Protein AF-D3IM84-F1 (afdb_monomer_lite)

Radius of gyration: 28.96 Å; chains: 1; bounding box: 65×78×82 Å

Structure (mmCIF, N/CA/C/O backbone):
data_AF-D3IM84-F1
#
_entry.id   AF-D3IM84-F1
#
loop_
_atom_site.group_PDB
_atom_site.id
_atom_site.type_symbol
_atom_site.label_atom_id
_atom_site.label_alt_id
_atom_site.label_comp_id
_atom_site.label_asym_id
_atom_site.label_entity_id
_atom_site.label_seq_id
_atom_site.pdbx_PDB_ins_code
_atom_site.Cartn_x
_atom_site.Cartn_y
_atom_site.Cartn_z
_atom_site.occupancy
_atom_site.B_iso_or_equiv
_atom_site.auth_seq_id
_atom_site.auth_comp_id
_atom_site.auth_asym_id
_atom_site.auth_atom_id
_atom_site.pdbx_PDB_model_num
ATOM 1 N N . MET A 1 1 ? -23.637 62.733 52.130 1.00 32.94 1 MET A N 1
ATOM 2 C CA . MET A 1 1 ? -24.473 63.427 51.126 1.00 32.94 1 MET A CA 1
ATOM 3 C C . MET A 1 1 ? -23.703 63.510 49.819 1.00 32.94 1 MET A C 1
ATOM 5 O O . MET A 1 1 ? -22.719 64.227 49.781 1.00 32.94 1 MET A O 1
ATOM 9 N N . ASN A 1 2 ? -24.077 62.733 48.803 1.00 28.48 2 ASN A N 1
ATOM 10 C CA . ASN A 1 2 ? -24.546 63.222 47.498 1.00 28.48 2 ASN A CA 1
ATOM 11 C C . ASN A 1 2 ? -24.765 62.024 46.568 1.00 28.48 2 ASN A C 1
ATOM 13 O O . ASN A 1 2 ? -23.880 61.197 46.378 1.00 28.48 2 ASN A O 1
ATOM 17 N N . LYS A 1 3 ? -25.994 61.926 46.057 1.00 31.03 3 LYS A N 1
ATOM 18 C CA . LYS A 1 3 ? -26.438 60.960 45.051 1.00 31.03 3 LYS A CA 1
ATOM 19 C C . LYS A 1 3 ? -25.969 61.422 43.675 1.00 31.03 3 LYS A C 1
ATOM 21 O O . LYS A 1 3 ? -26.080 62.612 43.400 1.00 31.03 3 LYS A O 1
ATOM 26 N N . THR A 1 4 ? -25.693 60.470 42.787 1.00 27.55 4 THR A N 1
ATOM 27 C CA . THR A 1 4 ? -25.980 60.652 41.360 1.00 27.55 4 THR A CA 1
ATOM 28 C C . THR A 1 4 ? -26.519 59.342 40.795 1.00 27.55 4 THR A C 1
ATOM 30 O O . THR A 1 4 ? -25.810 58.344 40.729 1.00 27.55 4 THR A O 1
ATOM 33 N N . TYR A 1 5 ? -27.804 59.354 40.442 1.00 28.94 5 TYR A N 1
ATOM 34 C CA . TYR A 1 5 ? -28.438 58.370 39.571 1.00 28.94 5 TYR A CA 1
ATOM 35 C C . TYR A 1 5 ? -28.240 58.839 38.128 1.00 28.94 5 TYR A C 1
ATOM 37 O O . TYR A 1 5 ? -28.442 60.022 37.852 1.00 28.94 5 TYR A O 1
ATOM 45 N N . ILE A 1 6 ? -27.912 57.925 37.216 1.00 31.50 6 ILE A N 1
ATOM 46 C CA . ILE A 1 6 ? -28.139 58.122 35.783 1.00 31.50 6 ILE A CA 1
ATOM 47 C C . ILE A 1 6 ? -29.000 56.955 35.304 1.00 31.50 6 ILE A C 1
ATOM 49 O O . ILE A 1 6 ? -28.589 55.798 35.324 1.00 31.50 6 ILE A O 1
ATOM 53 N N . THR A 1 7 ? -30.225 57.302 34.936 1.00 33.41 7 THR A N 1
ATOM 54 C CA . THR A 1 7 ? -31.216 56.477 34.243 1.00 33.41 7 THR A CA 1
ATOM 55 C C . THR A 1 7 ? -31.087 56.725 32.735 1.00 33.41 7 THR A C 1
ATOM 57 O O . THR A 1 7 ? -30.742 57.844 32.368 1.00 33.41 7 THR A O 1
ATOM 60 N N . LEU A 1 8 ? -31.439 55.723 31.913 1.00 27.61 8 LEU A N 1
ATOM 61 C CA . LEU A 1 8 ? -31.872 55.711 30.489 1.00 27.61 8 LEU A CA 1
ATOM 62 C C . LEU A 1 8 ? -31.114 54.609 29.722 1.00 27.61 8 LEU A C 1
ATOM 64 O O . LEU A 1 8 ? -29.922 54.444 29.919 1.00 27.61 8 LEU A O 1
ATOM 68 N N . ALA A 1 9 ? -31.681 53.852 28.786 1.00 26.22 9 ALA A N 1
ATOM 69 C CA . ALA A 1 9 ? -33.045 53.657 28.312 1.00 26.22 9 ALA A CA 1
ATOM 70 C C . ALA A 1 9 ? -33.032 52.355 27.490 1.00 26.22 9 ALA A C 1
ATOM 72 O O . ALA A 1 9 ? -32.051 52.053 26.810 1.00 26.22 9 ALA A O 1
ATOM 73 N N . ALA A 1 10 ? -34.125 51.598 27.534 1.00 40.25 10 ALA A N 1
ATOM 74 C CA . ALA A 1 10 ? -34.352 50.482 26.633 1.00 40.25 10 ALA A CA 1
ATOM 75 C C . ALA A 1 10 ? -34.669 51.002 25.226 1.00 40.25 10 ALA A C 1
ATOM 77 O O . ALA A 1 10 ? -35.636 51.738 25.070 1.00 40.25 10 ALA A O 1
ATOM 78 N N . THR A 1 11 ? -33.906 50.571 24.219 1.00 30.52 11 THR A N 1
ATOM 79 C CA . THR A 1 11 ? -34.374 50.430 22.828 1.00 30.52 11 THR A CA 1
ATOM 80 C C . THR A 1 11 ? -33.306 49.730 22.000 1.00 30.52 11 THR A C 1
ATOM 82 O O . THR A 1 11 ? -32.245 50.302 21.778 1.00 30.52 11 THR A O 1
ATOM 85 N N . THR A 1 12 ? -33.596 48.532 21.493 1.00 27.64 12 THR A N 1
ATOM 86 C CA . THR A 1 12 ? -33.581 48.250 20.044 1.00 27.64 12 THR A CA 1
ATOM 87 C C . THR A 1 12 ? -34.051 46.823 19.777 1.00 27.64 12 THR A C 1
ATOM 89 O O . THR A 1 12 ? -33.460 45.843 20.216 1.00 27.64 12 THR A O 1
ATOM 92 N N . ALA A 1 13 ? -35.148 46.730 19.030 1.00 35.19 13 ALA A N 1
ATOM 93 C CA . ALA A 1 13 ? -35.462 45.570 18.222 1.00 35.19 13 ALA A CA 1
ATOM 94 C C . ALA A 1 13 ? -34.431 45.457 17.091 1.00 35.19 13 ALA A C 1
ATOM 96 O O . ALA A 1 13 ? -34.076 46.482 16.512 1.00 35.19 13 ALA A O 1
ATOM 97 N N . LEU A 1 14 ? -34.040 44.239 16.716 1.00 26.17 14 LEU A N 1
ATOM 98 C CA . LEU A 1 14 ? -33.819 43.903 15.311 1.00 26.17 14 LEU A CA 1
ATOM 99 C C . LEU A 1 14 ? -33.837 42.395 15.086 1.00 26.17 14 LEU A C 1
ATOM 101 O O . LEU A 1 14 ? -33.375 41.591 15.890 1.00 26.17 14 LEU A O 1
ATOM 105 N N . ALA A 1 15 ? -34.486 42.070 13.980 1.00 28.86 15 ALA A N 1
ATOM 106 C CA . ALA A 1 15 ? -34.914 40.767 13.546 1.00 28.86 15 ALA A CA 1
ATOM 107 C C . ALA A 1 15 ? -33.780 39.949 12.913 1.00 28.86 15 ALA A C 1
ATOM 109 O O . ALA A 1 15 ? -32.868 40.492 12.300 1.00 28.86 15 ALA A O 1
ATOM 110 N N . LEU A 1 16 ? -33.940 38.629 13.034 1.00 32.66 16 LEU A N 1
ATOM 111 C CA . LEU A 1 16 ? -33.695 37.595 12.025 1.00 32.66 16 LEU A CA 1
ATOM 112 C C . LEU A 1 16 ? -32.747 37.949 10.867 1.00 32.66 16 LEU A C 1
ATOM 114 O O . LEU A 1 16 ? -33.154 38.566 9.885 1.00 32.66 16 LEU A O 1
ATOM 118 N N . THR A 1 17 ? -31.573 37.323 10.883 1.00 27.09 17 THR A N 1
ATOM 119 C CA . THR A 1 17 ? -30.966 36.762 9.672 1.00 27.09 17 THR A CA 1
ATOM 120 C C . THR A 1 17 ? -30.518 35.328 9.953 1.00 27.09 17 THR A C 1
ATOM 122 O O . THR A 1 17 ? -29.720 35.045 10.842 1.00 27.09 17 THR A O 1
ATOM 125 N N . LEU A 1 18 ? -31.114 34.395 9.211 1.00 35.66 18 LEU A N 1
ATOM 126 C CA . LEU A 1 18 ? -30.750 32.984 9.168 1.00 35.66 18 LEU A CA 1
ATOM 127 C C . LEU A 1 18 ? -29.456 32.832 8.360 1.00 35.66 18 LEU A C 1
ATOM 129 O O . LEU A 1 18 ? -29.464 33.049 7.151 1.00 35.66 18 LEU A O 1
ATOM 133 N N . ALA A 1 19 ? -28.375 32.411 9.011 1.00 28.92 19 ALA A N 1
ATOM 134 C CA . ALA A 1 19 ? -27.235 31.768 8.365 1.00 28.92 19 ALA A CA 1
ATOM 135 C C . ALA A 1 19 ? -26.587 30.793 9.361 1.00 28.92 19 ALA A C 1
ATOM 137 O O . ALA A 1 19 ? -25.978 31.202 10.343 1.00 28.92 19 ALA A O 1
ATOM 138 N N . SER A 1 20 ? -26.824 29.500 9.122 1.00 33.16 20 SER A N 1
ATOM 139 C CA . SER A 1 20 ? -26.045 28.335 9.571 1.00 33.16 20 SER A CA 1
ATOM 140 C C . SER A 1 20 ? -25.103 28.545 10.767 1.00 33.16 20 SER A C 1
ATOM 142 O O . SER A 1 20 ? -23.891 28.679 10.604 1.00 33.16 20 SER A O 1
ATOM 144 N N . CYS A 1 21 ? -25.648 28.488 11.981 1.00 32.12 21 CYS A N 1
ATOM 145 C CA . CYS A 1 21 ? -24.842 28.333 13.184 1.00 32.12 21 CYS A CA 1
ATOM 146 C C . CYS A 1 21 ? -24.473 26.847 13.312 1.00 32.12 21 CYS A C 1
ATOM 148 O O . CYS A 1 21 ? -25.283 26.018 13.735 1.00 32.12 21 CYS A O 1
ATOM 150 N N . GLN A 1 22 ? -23.259 26.493 12.883 1.00 31.39 22 GLN A N 1
ATOM 151 C CA . GLN A 1 22 ? -22.608 25.281 13.364 1.00 31.39 22 GLN A CA 1
ATOM 152 C C . GLN A 1 22 ? -22.578 25.354 14.893 1.00 31.39 22 GLN A C 1
ATOM 154 O O . GLN A 1 22 ? -22.267 26.393 15.472 1.00 31.39 22 GLN A O 1
ATOM 159 N N . LYS A 1 23 ? -22.923 24.243 15.542 1.00 36.50 23 LYS A N 1
ATOM 160 C CA . LYS A 1 23 ? -23.004 24.055 16.997 1.00 36.50 23 LYS A CA 1
ATOM 161 C C . LYS A 1 23 ? -21.605 24.050 17.654 1.00 36.50 23 LYS A C 1
ATOM 163 O O . LYS A 1 23 ? -21.278 23.136 18.402 1.00 36.50 23 LYS A O 1
ATOM 168 N N . GLY A 1 24 ? -20.778 25.031 17.301 1.00 33.91 24 GLY A N 1
ATOM 169 C CA . GLY A 1 24 ? -19.380 25.191 17.694 1.00 33.91 24 GLY A CA 1
ATOM 170 C C . GLY A 1 24 ? -18.997 26.614 18.113 1.00 33.91 24 GLY A C 1
ATOM 171 O O . GLY A 1 24 ? -18.027 26.742 18.842 1.00 33.91 24 GLY A O 1
ATOM 172 N N . ASP A 1 25 ? -19.777 27.649 17.774 1.00 31.66 25 ASP A N 1
ATOM 173 C CA . ASP A 1 25 ? -19.465 29.042 18.141 1.00 31.66 25 ASP A CA 1
ATOM 174 C C . ASP A 1 25 ? -20.633 29.724 18.865 1.00 31.66 25 ASP A C 1
ATOM 176 O O . ASP A 1 25 ? -21.301 30.601 18.331 1.00 31.66 25 ASP A O 1
ATOM 180 N N . LEU A 1 26 ? -20.879 29.325 20.113 1.00 32.62 26 LEU A N 1
ATOM 181 C CA . LEU A 1 26 ? -21.576 30.150 21.110 1.00 32.62 26 LEU A CA 1
ATOM 182 C C . LEU A 1 26 ? -20.973 29.873 22.493 1.00 32.62 26 LEU A C 1
ATOM 184 O O . LEU A 1 26 ? -21.613 29.340 23.392 1.00 32.62 26 LEU A O 1
ATOM 188 N N . LEU A 1 27 ? -19.705 30.242 22.647 1.00 32.25 27 LEU A N 1
ATOM 189 C CA . LEU A 1 27 ? -19.092 30.510 23.946 1.00 32.25 27 LEU A CA 1
ATOM 190 C C . LEU A 1 27 ? -18.367 31.856 23.870 1.00 32.25 27 LEU A C 1
ATOM 192 O O . LEU A 1 27 ? -17.155 31.936 24.020 1.00 32.25 27 LEU A O 1
ATOM 196 N N . ASN A 1 28 ? -19.129 32.927 23.642 1.00 30.78 28 ASN A N 1
ATOM 197 C CA . ASN A 1 28 ? -18.738 34.241 24.140 1.00 30.78 28 ASN A CA 1
ATOM 198 C C . ASN A 1 28 ? -19.605 34.559 25.355 1.00 30.78 28 ASN A C 1
ATOM 200 O O . ASN A 1 28 ? -20.726 35.049 25.262 1.00 30.78 28 ASN A O 1
ATOM 204 N N . VAL A 1 29 ? -19.027 34.151 26.480 1.00 38.53 29 VAL A N 1
ATOM 205 C CA . VAL A 1 29 ? -19.229 34.567 27.863 1.00 38.53 29 VAL A CA 1
ATOM 206 C C . VAL A 1 29 ? -19.960 35.911 27.989 1.00 38.53 29 VAL A C 1
ATOM 208 O O . VAL A 1 29 ? -19.374 36.977 27.817 1.00 38.53 29 VAL A O 1
ATOM 211 N N . VAL A 1 30 ? -21.232 35.846 28.379 1.00 33.75 30 VAL A N 1
ATOM 212 C CA . VAL A 1 30 ? -21.775 36.788 29.360 1.00 33.75 30 VAL A CA 1
ATOM 213 C C . VAL A 1 30 ? -21.646 36.065 30.696 1.00 33.75 30 VAL A C 1
ATOM 215 O O . VAL A 1 30 ? -22.168 34.963 30.847 1.00 33.75 30 VAL A O 1
ATOM 218 N N . GLN A 1 31 ? -20.859 36.642 31.604 1.00 37.78 31 GLN A N 1
ATOM 219 C CA . GLN A 1 31 ? -20.641 36.147 32.961 1.00 37.78 31 GLN A CA 1
ATOM 220 C C . GLN A 1 31 ? -21.959 36.168 33.745 1.00 37.78 31 GLN A C 1
ATOM 222 O O . GLN A 1 31 ? -22.278 37.156 34.394 1.00 37.78 31 GLN A O 1
ATOM 227 N N . ASP A 1 32 ? -22.697 35.068 33.686 1.00 36.16 32 ASP A N 1
ATOM 228 C CA . ASP A 1 32 ? -23.314 34.497 34.874 1.00 36.16 32 ASP A CA 1
ATOM 229 C C . ASP A 1 32 ? -22.580 33.174 35.099 1.00 36.16 32 ASP A C 1
ATOM 231 O O . ASP A 1 32 ? -22.794 32.199 34.375 1.00 36.16 32 ASP A O 1
ATOM 235 N N . ASP A 1 33 ? -21.631 33.179 36.037 1.00 40.78 33 ASP A N 1
ATOM 236 C CA . ASP A 1 33 ? -20.866 32.003 36.444 1.00 40.78 33 ASP A CA 1
ATOM 237 C C . ASP A 1 33 ? -21.823 30.953 37.028 1.00 40.78 33 ASP A C 1
ATOM 239 O O . ASP A 1 33 ? -22.043 30.865 38.237 1.00 40.78 33 ASP A O 1
ATOM 243 N N . VAL A 1 34 ? -22.410 30.121 36.166 1.00 41.69 34 VAL A N 1
ATOM 244 C CA . VAL A 1 34 ? -22.910 28.818 36.593 1.00 41.69 34 VAL A CA 1
ATOM 245 C C . VAL A 1 34 ? -21.671 27.973 36.840 1.00 41.69 34 VAL A C 1
ATOM 247 O O . VAL A 1 34 ? -21.156 27.315 35.935 1.00 41.69 34 VAL A O 1
ATOM 250 N N . GLU A 1 35 ? -21.166 28.008 38.071 1.00 47.28 35 GLU A N 1
ATOM 251 C CA . GLU A 1 35 ? -20.267 26.973 38.562 1.00 47.28 35 GLU A CA 1
ATOM 252 C C . GLU A 1 35 ? -20.973 25.627 38.354 1.00 47.28 35 GLU A C 1
ATOM 254 O O . GLU A 1 35 ? -21.878 25.246 39.102 1.00 47.28 35 GLU A O 1
ATOM 259 N N . LEU A 1 36 ? -20.588 24.899 37.303 1.00 53.31 36 LEU A N 1
ATOM 260 C CA . LEU A 1 36 ? -20.936 23.495 37.127 1.00 53.31 36 LEU A CA 1
ATOM 261 C C . LEU A 1 36 ? -20.226 22.711 38.235 1.00 53.31 36 LEU A C 1
ATOM 263 O O . LEU A 1 36 ? -19.165 22.125 38.042 1.00 53.31 36 LEU A O 1
ATOM 267 N N . ASN A 1 37 ? -20.803 22.752 39.432 1.00 67.75 37 ASN A N 1
ATOM 268 C CA . ASN A 1 37 ? -20.365 21.968 40.569 1.00 67.75 37 ASN A CA 1
ATOM 269 C C . ASN A 1 37 ? -20.591 20.494 40.238 1.00 67.75 37 ASN A C 1
ATOM 271 O O . ASN A 1 37 ? -21.675 20.102 39.787 1.00 67.75 37 ASN A O 1
ATOM 275 N N . GLU A 1 38 ? -19.569 19.678 40.492 1.00 69.31 38 GLU A N 1
ATOM 276 C CA . GLU A 1 38 ? -19.576 18.260 40.155 1.00 69.31 38 GLU A CA 1
ATOM 277 C C . GLU A 1 38 ? -20.723 17.487 40.818 1.00 69.31 38 GLU A C 1
ATOM 279 O O . GLU A 1 38 ? -21.150 16.449 40.325 1.00 69.31 38 GLU A O 1
ATOM 284 N N . ASN A 1 39 ? -21.289 18.021 41.898 1.00 73.00 39 ASN A N 1
ATOM 285 C CA . ASN A 1 39 ? -22.412 17.432 42.621 1.00 73.00 39 ASN A CA 1
ATOM 286 C C . ASN A 1 39 ? -23.793 17.846 42.080 1.00 73.00 39 ASN A C 1
ATOM 288 O O . ASN A 1 39 ? -24.812 17.390 42.597 1.00 73.00 39 ASN A O 1
ATOM 292 N N . THR A 1 40 ? -23.864 18.707 41.061 1.00 82.44 40 THR A N 1
ATOM 293 C CA . THR A 1 40 ? -25.143 19.121 40.463 1.00 82.44 40 THR A CA 1
ATOM 294 C C . THR A 1 40 ? -25.691 18.047 39.529 1.00 82.44 40 THR A C 1
ATOM 296 O O . THR A 1 40 ? -24.951 17.381 38.805 1.00 82.44 40 THR A O 1
ATOM 299 N N . ALA A 1 41 ? -27.019 17.905 39.491 1.00 85.81 41 ALA A N 1
ATOM 300 C CA . ALA A 1 41 ? -27.678 16.958 38.592 1.00 85.81 41 ALA A CA 1
ATOM 301 C C . ALA A 1 41 ? -27.361 17.238 37.110 1.00 85.81 41 ALA A C 1
ATOM 303 O O . ALA A 1 41 ? -27.177 16.304 36.336 1.00 85.81 41 ALA A O 1
ATOM 304 N N . GLN A 1 42 ? -27.245 18.517 36.734 1.00 87.31 42 GLN A N 1
ATOM 305 C CA . GLN A 1 42 ? -26.920 18.948 35.370 1.00 87.31 42 GLN A CA 1
ATOM 306 C C . GLN A 1 42 ? -25.506 18.522 34.959 1.00 87.31 42 GLN A C 1
ATOM 308 O O . GLN A 1 42 ? -25.333 17.958 33.881 1.00 87.31 42 GLN A O 1
ATOM 313 N N . TYR A 1 43 ? -24.507 18.724 35.828 1.00 87.56 43 TYR A N 1
ATOM 314 C CA . TYR A 1 43 ? -23.147 18.249 35.567 1.00 87.56 43 TYR A CA 1
ATOM 315 C C . TYR A 1 43 ? -23.088 16.723 35.495 1.00 87.56 43 TYR A C 1
ATOM 317 O O . TYR A 1 43 ? -22.477 16.171 34.584 1.00 87.56 43 TYR A O 1
ATOM 325 N N . GLN A 1 44 ? -23.757 16.026 36.419 1.00 91.25 44 GLN A N 1
ATOM 326 C CA . GLN A 1 44 ? -23.786 14.564 36.417 1.00 91.25 44 GLN A CA 1
ATOM 327 C C . GLN A 1 44 ? -24.399 14.004 35.126 1.00 91.25 44 GLN A C 1
ATOM 329 O O . GLN A 1 44 ? -23.867 13.041 34.579 1.00 91.25 44 GLN A O 1
ATOM 334 N N . GLU A 1 45 ? -25.468 14.611 34.603 1.00 91.25 45 GLU A N 1
ATOM 335 C CA . GLU A 1 45 ? -26.059 14.195 33.326 1.00 91.25 45 GLU A CA 1
ATOM 336 C C . GLU A 1 45 ? -25.133 14.490 32.140 1.00 91.25 45 GLU A C 1
ATOM 338 O O . GLU A 1 45 ? -24.884 13.609 31.320 1.00 91.25 45 GLU A O 1
ATOM 343 N N . PHE A 1 46 ? -24.516 15.674 32.114 1.00 91.06 46 PHE A N 1
ATOM 344 C CA . PHE A 1 46 ? -23.516 16.024 31.106 1.00 91.06 46 PHE A CA 1
ATOM 345 C C . PHE A 1 46 ? -22.349 15.022 31.061 1.00 91.06 46 PHE A C 1
ATOM 347 O O . PHE A 1 46 ? -21.932 14.596 29.983 1.00 91.06 46 PHE A O 1
ATOM 354 N N . ILE A 1 47 ? -21.823 14.603 32.219 1.00 93.56 47 ILE A N 1
ATOM 355 C CA . ILE A 1 47 ? -20.742 13.610 32.274 1.00 93.56 47 ILE A CA 1
ATOM 356 C C . ILE A 1 47 ? -21.212 12.242 31.760 1.00 93.56 47 ILE A C 1
ATOM 358 O O . ILE A 1 47 ? -20.457 11.595 31.031 1.00 93.56 47 ILE A O 1
ATOM 362 N N . LYS A 1 48 ? -22.442 11.802 32.067 1.00 94.50 48 LYS A N 1
ATOM 363 C CA . LYS A 1 48 ? -22.987 10.544 31.516 1.00 94.50 48 LYS A CA 1
ATOM 364 C C . LYS A 1 48 ? -23.073 10.580 29.996 1.00 94.50 48 LYS A C 1
ATOM 366 O O . LYS A 1 48 ? -22.606 9.645 29.342 1.00 94.50 48 LYS A O 1
ATOM 371 N N . GLU A 1 49 ? -23.651 11.646 29.441 1.00 94.19 49 GLU A N 1
ATOM 372 C CA . GLU A 1 49 ? -23.762 11.826 27.991 1.00 94.19 49 GLU A CA 1
ATOM 373 C C . GLU A 1 49 ? -22.376 11.796 27.349 1.00 94.19 49 GLU A C 1
ATOM 375 O O . GLU A 1 49 ? -22.143 11.055 26.395 1.00 94.19 49 GLU A O 1
ATOM 380 N N . ARG A 1 50 ? -21.412 12.494 27.954 1.00 93.44 50 ARG A N 1
ATOM 381 C CA . ARG A 1 50 ? -20.034 12.547 27.470 1.00 93.44 50 ARG A CA 1
ATOM 382 C C . ARG A 1 50 ? -19.317 11.194 27.516 1.00 93.44 50 ARG A C 1
ATOM 384 O O . ARG A 1 50 ? -18.592 10.871 26.577 1.00 93.44 50 ARG A O 1
ATOM 391 N N . VAL A 1 51 ? -19.527 10.377 28.556 1.00 95.19 51 VAL A N 1
ATOM 392 C CA . VAL A 1 51 ? -19.024 8.987 28.608 1.00 95.19 51 VAL A CA 1
ATOM 393 C C . VAL A 1 51 ? -19.605 8.166 27.454 1.00 95.19 51 VAL A C 1
ATOM 395 O O . VAL A 1 51 ? -18.858 7.476 26.754 1.00 95.19 51 VAL A O 1
ATOM 398 N N . ALA A 1 52 ? -20.917 8.261 27.219 1.00 95.62 52 ALA A N 1
ATOM 399 C CA . ALA A 1 52 ? -21.583 7.530 26.146 1.00 95.62 52 ALA A CA 1
ATOM 400 C C . ALA A 1 52 ? -21.126 7.989 24.751 1.00 95.62 52 ALA A C 1
ATOM 402 O O . ALA A 1 52 ? -20.893 7.153 23.876 1.00 95.62 52 ALA A O 1
ATOM 403 N N . ASP A 1 53 ? -20.949 9.292 24.546 1.00 93.19 53 ASP A N 1
ATOM 404 C CA . ASP A 1 53 ? -20.484 9.864 23.283 1.00 93.19 53 ASP A CA 1
ATOM 405 C C . ASP A 1 53 ? -19.043 9.469 22.972 1.00 93.19 53 ASP A C 1
ATOM 407 O O . ASP A 1 53 ? -18.751 9.028 21.856 1.00 93.19 53 ASP A O 1
ATOM 411 N N . TYR A 1 54 ? -18.151 9.522 23.964 1.00 91.81 54 TYR A N 1
ATOM 412 C CA . TYR A 1 54 ? -16.790 9.025 23.793 1.00 91.81 54 TYR A CA 1
ATOM 413 C C . TYR A 1 54 ? -16.762 7.524 23.494 1.00 91.81 54 TYR A C 1
ATOM 415 O O . TYR A 1 54 ? -16.059 7.106 22.573 1.00 91.81 54 TYR A O 1
ATOM 423 N N . ALA A 1 55 ? -17.566 6.712 24.186 1.00 93.06 55 ALA A N 1
ATOM 424 C CA . ALA A 1 55 ? -17.666 5.284 23.895 1.00 93.06 55 ALA A CA 1
ATOM 425 C C . ALA A 1 55 ? -18.147 5.023 22.452 1.00 93.06 55 ALA A C 1
ATOM 427 O O . ALA A 1 55 ? -17.525 4.241 21.734 1.00 93.06 55 ALA A O 1
ATOM 428 N N . ARG A 1 56 ? -19.182 5.734 21.977 1.00 90.94 56 ARG A N 1
ATOM 429 C CA . ARG A 1 56 ? -19.684 5.658 20.585 1.00 90.94 56 ARG A CA 1
ATOM 430 C C . ARG A 1 56 ? -18.653 6.086 19.540 1.00 90.94 56 ARG A C 1
ATOM 432 O O . ARG A 1 56 ? -18.673 5.582 18.417 1.00 90.94 56 ARG A O 1
ATOM 439 N N . ALA A 1 57 ? -17.778 7.024 19.894 1.00 86.81 57 ALA A N 1
ATOM 440 C CA . ALA A 1 57 ? -16.700 7.527 19.046 1.00 86.81 57 ALA A CA 1
ATOM 441 C C . ALA A 1 57 ? -15.405 6.689 19.130 1.00 86.81 57 ALA A C 1
ATOM 443 O O . ALA A 1 57 ? -14.380 7.085 18.567 1.00 86.81 57 ALA A O 1
ATOM 444 N N . TYR A 1 58 ? -15.432 5.555 19.841 1.00 90.31 58 TYR A N 1
ATOM 445 C CA . TYR A 1 58 ? -14.279 4.684 20.110 1.00 90.31 58 TYR A CA 1
ATOM 446 C C . TYR A 1 58 ? -13.120 5.409 20.820 1.00 90.31 58 TYR A C 1
ATOM 448 O O . TYR A 1 58 ? -11.944 5.141 20.582 1.00 90.31 58 TYR A O 1
ATOM 456 N N . ARG A 1 59 ? -13.466 6.344 21.714 1.00 87.56 59 ARG A N 1
ATOM 457 C CA . ARG A 1 59 ? -12.568 7.113 22.594 1.00 87.56 59 ARG A CA 1
ATOM 458 C C . ARG A 1 59 ? -12.597 6.517 24.004 1.00 87.56 59 ARG A C 1
ATOM 460 O O . ARG A 1 59 ? -13.064 7.145 24.953 1.00 87.56 59 ARG A O 1
ATOM 467 N N . PHE A 1 60 ? -12.192 5.253 24.129 1.00 89.56 60 PHE A N 1
ATOM 468 C CA . PHE A 1 60 ? -12.391 4.489 25.367 1.00 89.56 60 PHE A CA 1
ATOM 469 C C . PHE A 1 60 ? -11.594 5.039 26.551 1.00 89.56 60 PHE A C 1
ATOM 471 O O . PHE A 1 60 ? -12.139 5.097 27.649 1.00 89.56 60 PHE A O 1
ATOM 478 N N . GLU A 1 61 ? -10.371 5.522 26.329 1.00 87.50 61 GLU A N 1
ATOM 479 C CA . GLU A 1 61 ? -9.568 6.160 27.380 1.00 87.50 61 GLU A CA 1
ATOM 480 C C . GLU A 1 61 ? -10.235 7.438 27.904 1.00 87.50 61 GLU A C 1
ATOM 482 O O . GLU A 1 61 ? -10.398 7.610 29.111 1.00 87.50 61 GLU A O 1
ATOM 487 N N . GLN A 1 62 ? -10.738 8.300 27.014 1.00 88.31 62 GLN A N 1
ATOM 488 C CA . GLN A 1 62 ? -11.488 9.497 27.402 1.00 88.31 62 GLN A CA 1
ATOM 489 C C . GLN A 1 62 ? -12.791 9.138 28.126 1.00 88.31 62 GLN A C 1
ATOM 491 O O . GLN A 1 62 ? -13.156 9.797 29.101 1.00 88.31 62 GLN A O 1
ATOM 496 N N . ALA A 1 63 ? -13.497 8.097 27.680 1.00 91.94 63 ALA A N 1
ATOM 497 C CA . ALA A 1 63 ? -14.704 7.629 28.350 1.00 91.94 63 ALA A CA 1
ATOM 498 C C . ALA A 1 63 ? -14.387 7.141 29.776 1.00 91.94 63 ALA A C 1
ATOM 500 O O . ALA A 1 63 ? -15.026 7.583 30.731 1.00 91.94 63 ALA A O 1
ATOM 501 N N . ARG A 1 64 ? -13.347 6.309 29.941 1.00 93.75 64 ARG A N 1
ATOM 502 C CA . ARG A 1 64 ? -12.900 5.794 31.246 1.00 93.75 64 ARG A CA 1
ATOM 503 C C . ARG A 1 64 ? -12.417 6.908 32.173 1.00 93.75 64 ARG A C 1
ATOM 505 O O . ARG A 1 64 ? -12.791 6.913 33.340 1.00 93.75 64 ARG A O 1
ATOM 512 N N . ALA A 1 65 ? -11.691 7.899 31.656 1.00 92.44 65 ALA A N 1
ATOM 513 C CA . ALA A 1 65 ? -11.227 9.053 32.430 1.00 92.44 65 ALA A CA 1
ATOM 514 C C . ALA A 1 65 ? -12.368 9.926 32.995 1.00 92.44 65 ALA A C 1
ATOM 516 O O . ALA A 1 65 ? -12.153 10.692 33.934 1.00 92.44 65 ALA A O 1
ATOM 517 N N . ASN A 1 66 ? -13.587 9.828 32.446 1.00 92.12 66 ASN A N 1
ATOM 518 C CA . ASN A 1 66 ? -14.759 10.536 32.966 1.00 92.12 66 ASN A CA 1
ATOM 519 C C . ASN A 1 66 ? -15.567 9.719 33.991 1.00 92.12 66 ASN A C 1
ATOM 521 O O . ASN A 1 66 ? -16.350 10.318 34.725 1.00 92.12 66 ASN A O 1
ATOM 525 N N . LEU A 1 67 ? -15.356 8.400 34.117 1.00 94.81 67 LEU A N 1
ATOM 526 C CA . LEU A 1 67 ? -16.075 7.571 35.099 1.00 94.81 67 LEU A CA 1
ATOM 527 C C . LEU A 1 67 ? -15.881 8.035 36.555 1.00 94.81 67 LEU A C 1
ATOM 529 O O . LEU A 1 67 ? -16.884 8.116 37.264 1.00 94.81 67 LEU A O 1
ATOM 533 N N . PRO A 1 68 ? -14.667 8.403 37.025 1.00 93.81 68 PRO A N 1
ATOM 534 C CA . PRO A 1 68 ? -14.481 8.853 38.408 1.00 93.81 68 PRO A CA 1
ATOM 535 C C . PRO A 1 68 ? -15.244 10.138 38.764 1.00 93.81 68 PRO A C 1
ATOM 537 O O . PRO A 1 68 ? -15.478 10.390 39.941 1.00 93.81 68 PRO A O 1
ATOM 540 N N . LYS A 1 69 ? -15.655 10.934 37.765 1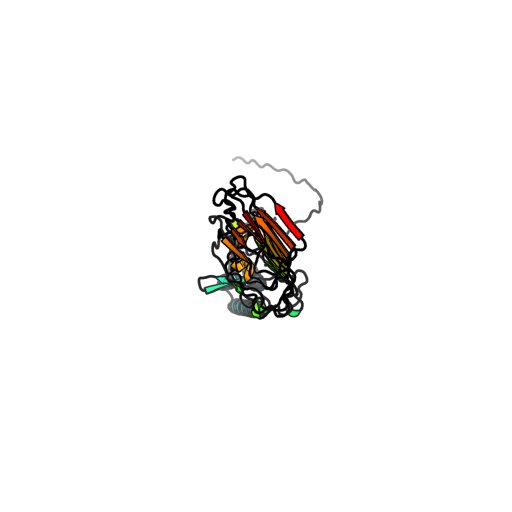.00 92.19 69 LYS A N 1
ATOM 541 C CA . LYS A 1 69 ? -16.417 12.184 37.952 1.00 92.19 69 LYS A CA 1
ATOM 542 C C . LYS A 1 69 ? -17.909 11.941 38.208 1.00 92.19 69 LYS A C 1
ATOM 544 O O . LYS A 1 69 ? -18.634 12.856 38.597 1.00 92.19 69 LYS A O 1
ATOM 549 N N . LEU A 1 70 ? -18.387 10.716 37.981 1.00 91.62 70 LEU A N 1
ATOM 550 C CA . LEU A 1 70 ? -19.745 10.312 38.326 1.00 91.62 70 LEU A CA 1
ATOM 551 C C . LEU A 1 70 ? -19.797 9.941 39.811 1.00 91.62 70 LEU A C 1
ATOM 553 O O . LEU A 1 70 ? -19.136 8.998 40.256 1.00 91.62 70 LEU A O 1
ATOM 557 N N . THR A 1 71 ? -20.596 10.672 40.584 1.00 89.88 71 THR A N 1
ATOM 558 C CA . THR A 1 71 ? -20.673 10.496 42.044 1.00 89.88 71 THR A CA 1
ATOM 559 C C . THR A 1 71 ? -21.541 9.302 42.443 1.00 89.88 71 THR A C 1
ATOM 561 O O . THR A 1 71 ? -21.274 8.651 43.452 1.00 89.88 71 THR A O 1
ATOM 564 N N . ASN A 1 72 ? -22.551 8.969 41.633 1.00 92.31 72 ASN A N 1
ATOM 565 C CA . ASN A 1 72 ? -23.445 7.833 41.855 1.00 92.31 72 ASN A CA 1
ATOM 566 C C . ASN A 1 72 ? -22.868 6.534 41.262 1.00 92.31 72 ASN A C 1
ATOM 568 O O . ASN A 1 72 ? -22.595 6.448 40.063 1.00 92.31 72 ASN A O 1
ATOM 572 N N . GLU A 1 73 ? -22.762 5.502 42.099 1.00 94.19 73 GLU A N 1
ATOM 573 C CA . GLU A 1 73 ? -22.222 4.189 41.735 1.00 94.19 73 GLU A CA 1
ATOM 574 C C . GLU A 1 73 ? -23.001 3.485 40.612 1.00 94.19 73 GLU A C 1
ATOM 576 O O . GLU A 1 73 ? -22.391 2.934 39.700 1.00 94.19 73 GLU A O 1
ATOM 581 N N . ALA A 1 74 ? -24.335 3.557 40.605 1.00 95.31 74 ALA A N 1
ATOM 582 C CA . ALA A 1 74 ? -25.141 2.961 39.538 1.00 95.31 74 ALA A CA 1
ATOM 583 C C . ALA A 1 74 ? -24.849 3.614 38.175 1.00 95.31 74 ALA A C 1
ATOM 585 O O . ALA A 1 74 ? -24.801 2.931 37.152 1.00 95.31 74 ALA A O 1
ATOM 586 N N . ASN A 1 75 ? -24.584 4.926 38.162 1.00 94.38 75 ASN A N 1
ATOM 587 C CA . ASN A 1 75 ? -24.208 5.642 36.942 1.00 94.38 75 ASN A CA 1
ATOM 588 C C . ASN A 1 75 ? -22.801 5.258 36.467 1.00 94.38 75 ASN A C 1
ATOM 590 O O . ASN A 1 75 ? -22.584 5.145 35.261 1.00 94.38 75 ASN A O 1
ATOM 594 N N . ARG A 1 76 ? -21.856 5.022 37.390 1.00 96.06 76 ARG A N 1
ATOM 595 C CA . ARG A 1 76 ? -20.523 4.496 37.046 1.00 96.06 76 ARG A CA 1
ATOM 596 C C . ARG A 1 76 ? -20.621 3.119 36.396 1.00 96.06 76 ARG A C 1
ATOM 598 O O . ARG A 1 76 ? -20.067 2.920 35.319 1.00 96.06 76 ARG A O 1
ATOM 605 N N . GLN A 1 77 ? -21.392 2.212 36.995 1.00 97.06 77 GLN A N 1
ATOM 606 C CA . GLN A 1 77 ? -21.607 0.861 36.469 1.00 97.06 77 GLN A CA 1
ATOM 607 C C . GLN A 1 77 ? -22.310 0.866 35.103 1.00 97.06 77 GLN A C 1
ATOM 609 O O . GLN A 1 77 ? -21.958 0.081 34.222 1.00 97.06 77 GLN A O 1
ATOM 614 N N . GLU A 1 78 ? -23.281 1.761 34.892 1.00 96.88 78 GLU A N 1
ATOM 615 C CA . GLU A 1 78 ? -23.892 1.982 33.574 1.00 96.88 78 GLU A CA 1
ATOM 616 C C . GLU A 1 78 ? -22.858 2.463 32.549 1.00 96.88 78 GLU A C 1
ATOM 618 O O . GLU A 1 78 ? -22.739 1.875 31.474 1.00 96.88 78 GLU A O 1
ATOM 623 N N . GLY A 1 79 ? -22.070 3.489 32.888 1.00 96.62 79 GLY A N 1
ATOM 624 C CA . GLY A 1 79 ? -21.024 4.018 32.014 1.00 96.62 79 GLY A CA 1
ATOM 625 C C . GLY A 1 79 ? -20.002 2.951 31.618 1.00 96.62 79 GLY A C 1
ATOM 626 O O . GLY A 1 79 ? -19.649 2.828 30.446 1.00 96.62 79 GLY A O 1
ATOM 627 N N . GLU A 1 80 ? -19.584 2.116 32.566 1.00 97.56 80 GLU A N 1
ATOM 628 C CA . GLU A 1 80 ? -18.650 1.019 32.318 1.00 97.56 80 GLU A CA 1
ATOM 629 C C . GLU A 1 80 ? -19.254 -0.069 31.417 1.00 97.56 80 GLU A C 1
ATOM 631 O O . GLU A 1 80 ? -18.589 -0.565 30.502 1.00 97.56 80 GLU A O 1
ATOM 636 N N . ARG A 1 81 ? -20.548 -0.377 31.584 1.00 97.94 81 ARG A N 1
ATOM 637 C CA . ARG A 1 81 ? -21.284 -1.271 30.678 1.00 97.94 81 ARG A CA 1
ATOM 638 C C . ARG A 1 81 ? -21.332 -0.718 29.253 1.00 97.94 81 ARG A C 1
ATOM 640 O O . ARG A 1 81 ? -21.091 -1.469 28.308 1.00 97.94 81 ARG A O 1
ATOM 647 N N . ILE A 1 82 ? -21.611 0.577 29.097 1.00 97.69 82 ILE A N 1
ATOM 648 C CA . ILE A 1 82 ? -21.644 1.261 27.796 1.00 97.69 82 ILE A CA 1
ATOM 649 C C . ILE A 1 82 ? -20.262 1.216 27.132 1.00 97.69 82 ILE A C 1
ATOM 651 O O . ILE A 1 82 ? -20.158 0.843 25.962 1.00 97.69 82 ILE A O 1
ATOM 655 N N . ILE A 1 83 ? -19.197 1.538 27.873 1.00 96.94 83 ILE A N 1
ATOM 656 C CA . ILE A 1 83 ? -17.814 1.475 27.376 1.00 96.94 83 ILE A CA 1
ATOM 657 C C . ILE A 1 83 ? -17.485 0.063 26.891 1.00 96.94 83 ILE A C 1
ATOM 659 O O . ILE A 1 83 ? -17.034 -0.106 25.759 1.00 96.94 83 ILE A O 1
ATOM 663 N N . ASN A 1 84 ? -17.753 -0.956 27.711 1.00 96.62 84 ASN A N 1
ATOM 664 C CA . ASN A 1 84 ? -17.448 -2.344 27.370 1.00 96.62 84 ASN A CA 1
ATOM 665 C C . ASN A 1 84 ? -18.257 -2.832 26.156 1.00 96.62 84 ASN A C 1
ATOM 667 O O . ASN A 1 84 ? -17.718 -3.543 25.307 1.00 96.62 84 ASN A O 1
ATOM 671 N N . PHE A 1 85 ? -19.520 -2.411 26.028 1.00 96.31 85 PHE A N 1
ATOM 672 C CA . PHE A 1 85 ? -20.350 -2.703 24.858 1.00 96.31 85 PHE A CA 1
ATOM 673 C C . PHE A 1 85 ? -19.741 -2.134 23.569 1.00 96.31 85 PHE A C 1
ATOM 675 O O . PHE A 1 85 ? -19.548 -2.872 22.600 1.00 96.31 85 PHE A O 1
ATOM 682 N N . TYR A 1 86 ? -19.396 -0.842 23.552 1.00 94.75 86 TYR A N 1
ATOM 683 C CA . TYR A 1 86 ? -18.816 -0.221 22.358 1.00 94.75 86 TYR A CA 1
ATOM 684 C C . TYR A 1 86 ? -17.393 -0.705 22.073 1.00 94.75 86 TYR A C 1
ATOM 686 O O . TYR A 1 86 ? -17.028 -0.816 20.908 1.00 94.75 86 TYR A O 1
ATOM 694 N N . HIS A 1 87 ? -16.616 -1.067 23.093 1.00 94.25 87 HIS A N 1
ATOM 695 C CA . HIS A 1 87 ? -15.309 -1.695 22.905 1.00 94.25 87 HIS A CA 1
ATOM 696 C C . HIS A 1 87 ? -15.436 -3.057 22.211 1.00 94.25 87 HIS A C 1
ATOM 698 O O . HIS A 1 87 ? -14.770 -3.315 21.210 1.00 94.25 87 HIS A O 1
ATOM 704 N N . ALA A 1 88 ? -16.357 -3.911 22.670 1.00 94.00 88 ALA A N 1
ATOM 705 C CA . ALA A 1 88 ? -16.642 -5.188 22.016 1.00 94.00 88 ALA A CA 1
ATOM 706 C C . ALA A 1 88 ? -17.161 -5.016 20.577 1.00 94.00 88 ALA A C 1
ATOM 708 O O . ALA A 1 88 ? -16.906 -5.868 19.723 1.00 94.00 88 ALA A O 1
ATOM 709 N N . LYS A 1 89 ? -17.876 -3.919 20.306 1.00 92.31 89 LYS A N 1
ATOM 710 C CA . LYS A 1 89 ? -18.323 -3.545 18.962 1.00 92.31 89 LYS A CA 1
ATOM 711 C C . LYS A 1 89 ? -17.150 -3.116 18.073 1.00 92.31 89 LYS A C 1
ATOM 713 O O . LYS A 1 89 ? -16.987 -3.690 17.002 1.00 92.31 89 LYS A O 1
ATOM 718 N N . ALA A 1 90 ? -16.280 -2.226 18.555 1.00 91.31 90 ALA A N 1
ATOM 719 C CA . ALA A 1 90 ? -15.098 -1.750 17.832 1.00 91.31 90 ALA A CA 1
ATOM 720 C C . ALA A 1 90 ? -14.148 -2.881 17.415 1.00 91.31 90 ALA A C 1
ATOM 722 O O . ALA A 1 90 ? -13.535 -2.818 16.353 1.00 91.31 90 ALA A O 1
ATOM 723 N N . LEU A 1 91 ? -14.075 -3.952 18.209 1.00 92.06 91 LEU A N 1
ATOM 724 C CA . LEU A 1 91 ? -13.315 -5.153 17.860 1.00 92.06 91 LEU A CA 1
ATOM 725 C C . LEU A 1 91 ? -13.882 -5.933 16.656 1.00 92.06 91 LEU A C 1
ATOM 727 O O . LEU A 1 91 ? -13.195 -6.797 16.122 1.00 92.06 91 LEU A O 1
ATOM 731 N N . LYS A 1 92 ? -15.126 -5.673 16.242 1.00 90.69 92 LYS A N 1
ATOM 732 C CA . LYS A 1 92 ? -15.812 -6.385 15.150 1.00 90.69 92 LYS A CA 1
ATOM 733 C C . LYS A 1 92 ? -16.088 -5.523 13.926 1.00 90.69 92 LYS A C 1
ATOM 735 O O . LYS A 1 92 ? -16.314 -6.072 12.857 1.00 90.69 92 LYS A O 1
ATOM 740 N N . ASP A 1 93 ? -16.141 -4.205 14.085 1.00 88.69 93 ASP A N 1
ATOM 741 C CA . ASP A 1 93 ? -16.514 -3.271 13.015 1.00 88.69 93 ASP A CA 1
ATOM 742 C C . ASP A 1 93 ? -15.666 -1.989 12.986 1.00 88.69 93 ASP A C 1
ATOM 744 O O . ASP A 1 93 ? -16.013 -1.018 12.310 1.00 88.69 93 ASP A O 1
ATOM 748 N N . GLY A 1 94 ? -14.560 -1.971 13.728 1.00 89.88 94 GLY A N 1
ATOM 749 C CA . GLY A 1 94 ? -13.618 -0.863 13.783 1.00 89.88 94 GLY A CA 1
ATOM 750 C C . GLY A 1 94 ? -12.243 -1.224 13.236 1.00 89.88 94 GLY A C 1
ATOM 751 O O . GLY A 1 94 ? -11.963 -2.363 12.856 1.00 89.88 94 GLY A O 1
ATOM 752 N N . PHE A 1 95 ? -11.378 -0.217 13.245 1.00 92.00 95 PHE A N 1
ATOM 753 C CA . PHE A 1 95 ? -9.939 -0.359 13.061 1.00 92.00 95 PHE A CA 1
ATOM 754 C C . PHE A 1 95 ? -9.224 0.072 14.343 1.00 92.00 95 PHE A C 1
ATOM 756 O O . PHE A 1 95 ? -9.826 0.690 15.224 1.00 92.00 95 PHE A O 1
ATOM 763 N N . ALA A 1 96 ? -7.927 -0.198 14.439 1.00 91.88 96 ALA A N 1
ATOM 764 C CA . ALA A 1 96 ? -7.085 0.395 15.470 1.00 91.88 96 ALA A CA 1
ATOM 765 C C . ALA A 1 96 ? -5.680 0.682 14.942 1.00 91.88 96 ALA A C 1
ATOM 767 O O . ALA A 1 96 ? -5.136 -0.102 14.164 1.00 91.88 96 ALA A O 1
ATOM 768 N N . TYR A 1 97 ? -5.078 1.776 15.407 1.00 91.06 97 TYR A N 1
ATOM 769 C CA . TYR A 1 97 ? -3.628 1.926 15.373 1.00 91.06 97 TYR A CA 1
ATOM 770 C C . TYR A 1 97 ? -3.039 1.174 16.558 1.00 91.06 97 TYR A C 1
ATOM 772 O O . TYR A 1 97 ? -3.347 1.488 17.705 1.00 91.06 97 TYR A O 1
ATOM 780 N N . LEU A 1 98 ? -2.195 0.188 16.276 1.00 91.81 98 LEU A N 1
ATOM 781 C CA . LEU A 1 98 ? -1.356 -0.462 17.270 1.00 91.81 98 LEU A CA 1
ATOM 782 C C . LEU A 1 98 ? -0.040 0.309 17.347 1.00 91.81 98 LEU A C 1
ATOM 784 O O . LEU A 1 98 ? 0.679 0.432 16.346 1.00 91.81 98 LEU A O 1
ATOM 788 N N . LEU A 1 99 ? 0.234 0.855 18.525 1.00 89.06 99 LEU A N 1
ATOM 789 C CA . LEU A 1 99 ? 1.426 1.637 18.806 1.00 89.06 99 LEU A CA 1
ATOM 790 C C . LEU A 1 99 ? 2.605 0.715 19.175 1.00 89.06 99 LEU A C 1
ATOM 792 O O . LEU A 1 99 ? 2.396 -0.377 19.712 1.00 89.06 99 LEU A O 1
ATOM 796 N N . PRO A 1 100 ? 3.860 1.143 18.947 1.00 86.00 100 PRO A N 1
ATOM 797 C CA . PRO A 1 100 ? 5.052 0.370 19.314 1.00 86.00 100 PRO A CA 1
ATOM 798 C C . PRO A 1 100 ? 5.151 0.005 20.802 1.00 86.00 100 PRO A C 1
ATOM 800 O O . PRO A 1 100 ? 5.785 -0.988 21.147 1.00 86.00 100 PRO A O 1
ATOM 803 N N . ASN A 1 101 ? 4.533 0.795 21.684 1.00 84.62 101 ASN A N 1
ATOM 804 C CA . ASN A 1 101 ? 4.500 0.544 23.127 1.00 84.62 101 ASN A CA 1
ATOM 805 C C . ASN A 1 101 ? 3.483 -0.543 23.542 1.00 84.62 101 ASN A C 1
ATOM 807 O O . ASN A 1 101 ? 3.421 -0.883 24.720 1.00 84.62 101 ASN A O 1
ATOM 811 N N . GLY A 1 102 ? 2.715 -1.093 22.595 1.00 82.31 102 GLY A N 1
ATOM 812 C CA . GLY A 1 102 ? 1.684 -2.103 22.837 1.00 82.31 102 GLY A CA 1
ATOM 813 C C . GLY A 1 102 ? 0.273 -1.540 23.026 1.00 82.31 102 GLY A C 1
ATOM 814 O O . GLY A 1 102 ? -0.676 -2.323 23.066 1.00 82.31 102 GLY A O 1
ATOM 815 N N . ASP A 1 103 ? 0.113 -0.216 23.090 1.00 84.38 103 ASP A N 1
ATOM 816 C CA . ASP A 1 103 ? -1.199 0.417 23.207 1.00 84.38 103 ASP A CA 1
ATOM 817 C C . ASP A 1 103 ? -1.971 0.361 21.884 1.00 84.38 103 ASP A C 1
ATOM 819 O O . ASP A 1 103 ? -1.406 0.238 20.791 1.00 84.38 103 ASP A O 1
ATOM 823 N N . SER A 1 104 ? -3.294 0.498 21.981 1.00 86.69 104 SER A N 1
ATOM 824 C CA . SER A 1 104 ? -4.178 0.547 20.819 1.00 86.69 104 SER A CA 1
ATOM 825 C C . SER A 1 104 ? -5.053 1.793 20.836 1.00 86.69 104 SER A C 1
ATOM 827 O O . SER A 1 104 ? -5.640 2.160 21.853 1.00 86.69 104 SER A O 1
ATOM 829 N N . LEU A 1 105 ? -5.157 2.440 19.679 1.00 87.62 105 LEU A N 1
ATOM 830 C CA . LEU A 1 105 ? -6.009 3.599 19.462 1.00 87.62 105 LEU A CA 1
ATOM 831 C C . LEU A 1 105 ? -7.079 3.239 18.443 1.00 87.62 105 LEU A C 1
ATOM 833 O O . LEU A 1 105 ? -6.800 3.121 17.250 1.00 87.62 105 LEU A O 1
ATOM 837 N N . PHE A 1 106 ? -8.312 3.064 18.911 1.00 89.50 106 PHE A N 1
ATOM 838 C CA . PHE A 1 106 ? -9.411 2.681 18.037 1.00 89.50 106 PHE A CA 1
ATOM 839 C C . PHE A 1 106 ? -9.838 3.814 17.102 1.00 89.50 106 PHE A C 1
ATOM 841 O O . PHE A 1 106 ? -9.936 5.001 17.454 1.00 89.50 106 PHE A O 1
ATOM 848 N N . LEU A 1 107 ? -10.141 3.388 15.884 1.00 87.12 107 LEU A N 1
ATOM 849 C CA . LEU A 1 107 ? -10.521 4.202 14.752 1.00 87.12 107 LEU A CA 1
ATOM 850 C C . LEU A 1 107 ? -11.888 3.754 14.275 1.00 87.12 107 LEU A C 1
ATOM 852 O O . LEU A 1 107 ? -12.192 2.563 14.169 1.00 87.12 107 LEU A O 1
ATOM 856 N N . LYS A 1 108 ? -12.695 4.742 13.917 1.00 83.44 108 LYS A N 1
ATOM 857 C CA . LYS A 1 108 ? -13.929 4.506 13.190 1.00 83.44 108 LYS A CA 1
ATOM 858 C C . LYS A 1 108 ? -13.656 4.814 11.727 1.00 83.44 108 LYS A C 1
ATOM 860 O O . LYS A 1 108 ? -13.176 5.906 11.414 1.00 83.44 108 LYS A O 1
ATOM 865 N N . MET A 1 109 ? -13.943 3.858 10.852 1.00 83.62 109 MET A N 1
ATOM 866 C CA . MET A 1 109 ? -13.932 4.105 9.415 1.00 83.62 109 MET A CA 1
ATOM 867 C C . MET A 1 109 ? -14.970 5.178 9.084 1.00 83.62 109 MET A C 1
ATOM 869 O O . MET A 1 109 ? -16.061 5.183 9.668 1.00 83.62 109 MET A O 1
ATOM 873 N N . LYS A 1 110 ? -14.658 6.080 8.152 1.00 82.25 110 LYS A N 1
ATOM 874 C CA . LYS A 1 110 ? -15.683 6.969 7.605 1.00 82.25 110 LYS A CA 1
ATOM 875 C C . LYS A 1 110 ? -16.683 6.132 6.814 1.00 82.25 110 LYS A C 1
ATOM 877 O O . LYS A 1 110 ? -16.317 5.440 5.873 1.00 82.25 110 LYS A O 1
ATOM 882 N N . ASN A 1 111 ? -17.935 6.166 7.249 1.00 79.81 111 ASN A N 1
ATOM 883 C CA . ASN A 1 111 ? -19.032 5.389 6.688 1.00 79.81 111 ASN A CA 1
ATOM 884 C C . ASN A 1 111 ? -20.303 6.237 6.768 1.00 79.81 111 ASN A C 1
ATOM 886 O O . ASN A 1 111 ? -21.065 6.140 7.730 1.00 79.81 111 ASN A O 1
ATOM 890 N N . GLU A 1 112 ? -20.473 7.136 5.800 1.00 75.56 112 GLU A N 1
ATOM 891 C CA . GLU A 1 112 ? -21.583 8.100 5.771 1.00 75.56 112 GLU A CA 1
ATOM 892 C C . GLU A 1 112 ? -22.943 7.403 5.638 1.00 75.56 112 GLU A C 1
ATOM 894 O O . GLU A 1 112 ? -23.931 7.826 6.235 1.00 75.56 112 GLU A O 1
ATOM 899 N N . GLU A 1 113 ? -22.970 6.274 4.932 1.00 78.50 113 GLU A N 1
ATOM 900 C CA . GLU A 1 113 ? -24.164 5.460 4.703 1.00 78.50 113 GLU A CA 1
ATOM 901 C C . GLU A 1 113 ? -24.529 4.557 5.897 1.00 78.50 113 GLU A C 1
ATOM 903 O O . GLU A 1 113 ? -25.562 3.889 5.877 1.00 78.50 113 GLU A O 1
ATOM 908 N N . ASN A 1 114 ? -23.703 4.530 6.954 1.00 82.38 114 ASN A N 1
ATOM 909 C CA . ASN A 1 114 ? -23.844 3.636 8.111 1.00 82.38 114 ASN A CA 1
ATOM 910 C C . ASN A 1 114 ? -24.030 2.157 7.721 1.00 82.38 114 ASN A C 1
ATOM 912 O O . ASN A 1 114 ? -24.737 1.402 8.395 1.00 82.38 114 ASN A O 1
ATOM 916 N N . LEU A 1 115 ? -23.387 1.732 6.631 1.00 86.31 115 LEU A N 1
ATOM 917 C CA . LEU A 1 115 ? -23.434 0.351 6.170 1.00 86.31 115 LEU A CA 1
ATOM 918 C C . LEU A 1 115 ? -22.819 -0.596 7.212 1.00 86.31 115 LEU A C 1
ATOM 920 O O . LEU A 1 115 ? -21.820 -0.253 7.848 1.00 86.31 115 LEU A O 1
ATOM 924 N N . PRO A 1 116 ? -23.366 -1.806 7.388 1.00 90.31 116 PRO A N 1
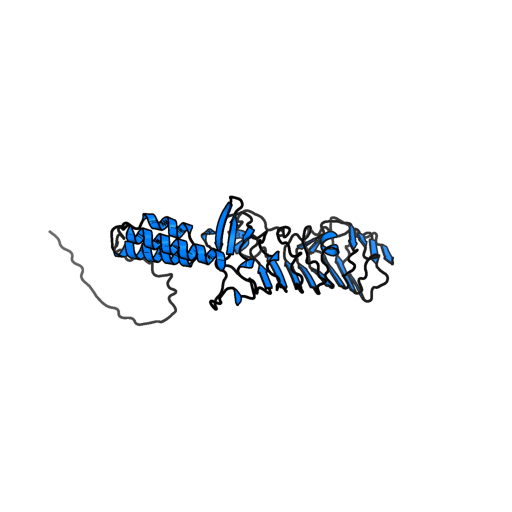ATOM 925 C CA . PRO A 1 116 ? -22.712 -2.811 8.208 1.00 90.31 116 PRO A CA 1
ATOM 926 C C . PRO A 1 116 ? -21.415 -3.305 7.524 1.00 90.31 116 PRO A C 1
ATOM 928 O O . PRO A 1 116 ? -21.296 -3.190 6.299 1.00 90.31 116 PRO A O 1
ATOM 931 N N . PRO A 1 117 ? -20.436 -3.851 8.273 1.00 90.50 117 PRO A N 1
ATOM 932 C CA . PRO A 1 117 ? -19.105 -4.183 7.747 1.00 90.50 117 PRO A CA 1
ATOM 933 C C . PRO A 1 117 ? -19.105 -5.105 6.525 1.00 90.50 117 PRO A C 1
ATOM 935 O O . PRO A 1 117 ? -18.299 -4.937 5.614 1.00 90.50 117 PRO A O 1
ATOM 938 N N . GLU A 1 118 ? -20.043 -6.047 6.452 1.00 92.56 118 GLU A N 1
ATOM 939 C CA . GLU A 1 118 ? -20.205 -6.956 5.319 1.00 92.56 118 GLU A CA 1
ATOM 940 C C . GLU A 1 118 ? -20.679 -6.267 4.033 1.00 92.56 118 GLU A C 1
ATOM 942 O O . GLU A 1 118 ? -20.614 -6.866 2.965 1.00 92.56 118 GLU A O 1
ATOM 947 N N . LYS A 1 119 ? -21.159 -5.025 4.094 1.00 93.44 119 LYS A N 1
ATOM 948 C CA . LYS A 1 119 ? -21.517 -4.236 2.905 1.00 93.44 119 LYS A CA 1
ATOM 949 C C . LYS A 1 119 ? -20.435 -3.236 2.505 1.00 93.44 119 LYS A C 1
ATOM 951 O O . LYS A 1 119 ? -20.592 -2.561 1.494 1.00 93.44 119 LYS A O 1
ATOM 956 N N . ILE A 1 120 ? -19.350 -3.139 3.271 1.00 93.00 120 ILE A N 1
ATOM 957 C CA . ILE A 1 120 ? -18.221 -2.276 2.938 1.00 93.00 120 ILE A CA 1
ATOM 958 C C . ILE A 1 120 ? -17.344 -2.972 1.903 1.00 93.00 120 ILE A C 1
ATOM 960 O O . ILE A 1 120 ? -16.779 -4.036 2.158 1.00 93.00 120 ILE A O 1
ATOM 964 N N . GLU A 1 121 ? -17.211 -2.336 0.742 1.00 95.25 121 GLU A N 1
ATOM 965 C CA . GLU A 1 121 ? -16.323 -2.789 -0.332 1.00 95.25 121 GLU A CA 1
ATOM 966 C C . GLU A 1 121 ? -15.037 -1.954 -0.429 1.00 95.25 121 GLU A C 1
ATOM 968 O O . GLU A 1 121 ? -14.113 -2.331 -1.148 1.00 95.25 121 GLU A O 1
ATOM 973 N N . HIS A 1 122 ? -14.938 -0.848 0.313 1.00 93.50 122 HIS A N 1
ATOM 974 C CA . HIS A 1 122 ? -13.836 0.102 0.187 1.00 93.50 122 HIS A CA 1
ATOM 975 C C . HIS A 1 122 ? -13.346 0.579 1.557 1.00 93.50 122 HIS A C 1
ATOM 977 O O . HIS A 1 122 ? -14.116 1.141 2.336 1.00 93.50 122 HIS A O 1
ATOM 983 N N . ILE A 1 123 ? -12.053 0.401 1.828 1.00 92.12 123 ILE A N 1
ATOM 984 C CA . ILE A 1 123 ? -11.364 0.998 2.979 1.00 92.12 123 ILE A CA 1
ATOM 985 C C . ILE A 1 123 ? -10.646 2.242 2.461 1.00 92.12 123 ILE A C 1
ATOM 987 O O . ILE A 1 123 ? -9.641 2.112 1.768 1.00 92.12 123 ILE A O 1
ATOM 991 N N . LEU A 1 124 ? -11.191 3.431 2.736 1.00 86.50 124 LEU A N 1
ATOM 992 C CA . LEU A 1 124 ? -10.733 4.677 2.097 1.00 86.50 124 LEU A CA 1
ATOM 993 C C . LEU A 1 124 ? -10.185 5.725 3.061 1.00 86.50 124 LEU A C 1
ATOM 995 O O . LEU A 1 124 ? -9.219 6.408 2.747 1.00 86.50 124 LEU A O 1
ATOM 999 N N . GLN A 1 125 ? -10.877 5.947 4.178 1.00 78.56 125 GLN A N 1
ATOM 1000 C CA . GLN A 1 125 ? -10.552 7.021 5.108 1.00 78.56 125 GLN A CA 1
ATOM 1001 C C . GLN A 1 125 ? -10.955 6.639 6.524 1.00 78.56 125 GLN A C 1
ATOM 1003 O O . GLN A 1 125 ? -12.010 6.035 6.765 1.00 78.56 125 GLN A O 1
ATOM 1008 N N . PHE A 1 126 ? -10.152 7.090 7.476 1.00 80.81 126 PHE A N 1
ATOM 1009 C CA . PHE A 1 126 ? -10.427 6.939 8.896 1.00 80.81 126 PHE A CA 1
ATOM 1010 C C . PHE A 1 126 ? -10.802 8.288 9.502 1.00 80.81 126 PHE A C 1
ATOM 1012 O O . PHE A 1 126 ? -10.373 9.351 9.048 1.00 80.81 126 PHE A O 1
ATOM 1019 N N . ASN A 1 127 ? -11.617 8.264 10.554 1.00 76.50 127 ASN A N 1
ATOM 1020 C CA . ASN A 1 127 ? -11.782 9.451 11.379 1.00 76.50 127 ASN A CA 1
ATOM 1021 C C . ASN A 1 127 ? -10.470 9.726 12.121 1.00 76.50 127 ASN A C 1
ATOM 1023 O O . ASN A 1 127 ? -10.017 8.911 12.928 1.00 76.50 127 ASN A O 1
ATOM 1027 N N . GLN A 1 128 ? -9.864 10.873 11.819 1.00 70.50 128 GLN A N 1
ATOM 1028 C CA . GLN A 1 128 ? -8.626 11.337 12.433 1.00 70.50 128 GLN A CA 1
ATOM 1029 C C . GLN A 1 128 ? -8.931 12.105 13.725 1.00 70.50 128 GLN A C 1
ATOM 1031 O O . GLN A 1 128 ? -9.583 13.148 13.724 1.00 70.50 128 GLN A O 1
ATOM 1036 N N . TYR A 1 129 ? -8.469 11.518 14.826 1.00 71.38 129 TYR A N 1
ATOM 1037 C CA . TYR A 1 129 ? -8.472 12.013 16.203 1.00 71.38 129 TYR A CA 1
ATOM 1038 C C . TYR A 1 129 ? -7.596 13.265 16.349 1.00 71.38 129 TYR A C 1
ATOM 1040 O O . TYR A 1 129 ? -6.448 13.212 15.912 1.00 71.38 129 TYR A O 1
ATOM 1048 N N . ALA A 1 130 ? -8.031 14.347 17.007 1.00 72.62 130 ALA A N 1
ATOM 1049 C CA . ALA A 1 130 ? -7.114 15.445 17.337 1.00 72.62 130 ALA A CA 1
ATOM 1050 C C . ALA A 1 130 ? -5.966 14.956 18.238 1.00 72.62 130 ALA A C 1
ATOM 1052 O O . ALA A 1 130 ? -4.830 15.391 18.091 1.00 72.62 130 ALA A O 1
ATOM 1053 N N . GLU A 1 131 ? -6.259 13.988 19.105 1.00 68.81 131 GLU A N 1
ATOM 1054 C CA . GLU A 1 131 ? -5.330 13.339 20.030 1.00 68.81 131 GLU A CA 1
ATOM 1055 C C . GLU A 1 131 ? -4.303 12.441 19.334 1.00 68.81 131 GLU A C 1
ATOM 1057 O O . GLU A 1 131 ? -3.353 11.991 19.967 1.00 68.81 131 GLU A O 1
ATOM 1062 N N . PHE A 1 132 ? -4.486 12.155 18.044 1.00 72.31 132 PHE A N 1
ATOM 1063 C CA . PHE A 1 132 ? -3.504 11.400 17.275 1.00 72.31 132 PHE A CA 1
ATOM 1064 C C . PHE A 1 132 ? -2.419 12.297 16.670 1.00 72.31 132 PHE A C 1
ATOM 1066 O O . PHE A 1 132 ? -1.363 11.816 16.262 1.00 72.31 132 PHE A O 1
ATOM 1073 N N . LYS A 1 133 ? -2.657 13.613 16.632 1.00 73.38 133 LYS A N 1
ATOM 1074 C CA . LYS A 1 133 ? -1.679 14.588 16.150 1.00 73.38 133 LYS A CA 1
ATOM 1075 C C . LYS A 1 133 ? -0.489 14.628 17.108 1.00 73.38 133 LYS A C 1
ATOM 1077 O O . LYS A 1 133 ? -0.656 14.594 18.323 1.00 73.38 133 LYS A O 1
ATOM 1082 N N . GLY A 1 134 ? 0.717 14.708 16.556 1.00 72.12 134 GLY A N 1
ATOM 1083 C CA . GLY A 1 134 ? 1.951 14.780 17.336 1.00 72.12 134 GLY A CA 1
ATOM 1084 C C . GLY A 1 134 ? 2.408 13.466 17.976 1.00 72.12 134 GLY A C 1
ATOM 1085 O O . GLY A 1 134 ? 3.375 13.498 18.732 1.00 72.12 134 GLY A O 1
ATOM 1086 N N . LEU A 1 135 ? 1.782 12.318 17.666 1.00 77.69 135 LEU A N 1
ATOM 1087 C CA . LEU A 1 135 ? 2.284 11.013 18.118 1.00 77.69 135 LEU A CA 1
ATOM 1088 C C . LEU A 1 135 ? 3.712 10.751 17.618 1.00 77.69 135 LEU A C 1
ATOM 1090 O O . LEU A 1 135 ? 4.484 10.091 18.309 1.00 77.69 135 LEU A O 1
ATOM 1094 N N . GLY A 1 136 ? 4.073 11.264 16.435 1.00 83.31 136 GLY A N 1
ATOM 1095 C CA . GLY A 1 136 ? 5.449 11.262 15.931 1.00 83.31 136 GLY A CA 1
ATOM 1096 C C . GLY A 1 136 ? 6.026 9.881 15.621 1.00 83.31 136 GLY A C 1
ATOM 1097 O O . GLY A 1 136 ? 7.219 9.772 15.344 1.00 83.31 136 GLY A O 1
ATOM 1098 N N . GLN A 1 137 ? 5.200 8.837 15.654 1.00 86.75 137 GLN A N 1
ATOM 1099 C CA . GLN A 1 137 ? 5.610 7.443 15.532 1.00 86.75 137 GLN A CA 1
ATOM 1100 C C . GLN A 1 137 ? 4.821 6.719 14.442 1.00 86.75 137 GLN A C 1
ATOM 1102 O O . GLN A 1 137 ? 3.669 7.061 14.160 1.00 86.75 137 GLN A O 1
ATOM 1107 N N . ASP A 1 138 ? 5.477 5.736 13.830 1.00 89.38 138 ASP A N 1
ATOM 1108 C CA . ASP A 1 138 ? 4.872 4.834 12.855 1.00 89.38 138 ASP A CA 1
ATOM 1109 C C . ASP A 1 138 ? 3.943 3.847 13.584 1.00 89.38 138 ASP A C 1
ATOM 1111 O O . ASP A 1 138 ? 4.195 3.468 14.732 1.00 89.38 138 ASP A O 1
ATOM 1115 N N . VAL A 1 139 ? 2.861 3.431 12.928 1.00 91.25 139 VAL A N 1
ATOM 1116 C CA . VAL A 1 139 ? 1.813 2.591 13.520 1.00 91.25 139 VAL A CA 1
ATOM 1117 C C . VAL A 1 139 ? 1.489 1.388 12.643 1.00 91.25 139 VAL A C 1
ATOM 1119 O O . VAL A 1 139 ? 1.649 1.408 11.421 1.00 91.25 139 VAL A O 1
ATOM 1122 N N . THR A 1 140 ? 0.984 0.332 13.281 1.00 95.00 140 THR A N 1
ATOM 1123 C CA . THR A 1 140 ? 0.397 -0.813 12.579 1.00 95.00 140 THR A CA 1
ATOM 1124 C C . THR A 1 140 ? -1.123 -0.681 12.559 1.00 95.00 140 THR A C 1
ATOM 1126 O O . THR A 1 140 ? -1.745 -0.609 13.616 1.00 95.00 140 THR A O 1
ATOM 1129 N N . LEU A 1 141 ? -1.737 -0.678 11.376 1.00 94.50 141 LEU A N 1
ATOM 1130 C CA . LEU A 1 141 ? -3.191 -0.690 11.230 1.00 94.50 141 LEU A CA 1
ATOM 1131 C C . LEU A 1 141 ? -3.731 -2.113 11.415 1.00 94.50 141 LEU A C 1
ATOM 1133 O O . LEU A 1 141 ? -3.345 -3.038 10.703 1.00 94.50 141 LEU A O 1
ATOM 1137 N N . TRP A 1 142 ? -4.653 -2.278 12.355 1.00 95.25 142 TRP A N 1
ATOM 1138 C CA . TRP A 1 142 ? -5.409 -3.507 12.584 1.00 95.25 142 TRP A CA 1
ATOM 1139 C C . TRP A 1 142 ? -6.887 -3.323 12.226 1.00 95.25 142 TRP A C 1
ATOM 1141 O O . TRP A 1 142 ? -7.401 -2.205 12.271 1.00 95.25 142 TRP A O 1
ATOM 1151 N N . GLY A 1 143 ? -7.577 -4.428 11.924 1.00 93.88 143 GLY A N 1
ATOM 1152 C CA . GLY A 1 143 ? -9.034 -4.462 11.760 1.00 93.88 143 GLY A CA 1
ATOM 1153 C C . GLY A 1 143 ? -9.503 -4.627 10.318 1.00 93.88 143 GLY A C 1
ATOM 1154 O O . GLY A 1 143 ? -10.702 -4.651 10.072 1.00 93.88 143 GLY A O 1
ATOM 1155 N N . ALA A 1 144 ? -8.592 -4.806 9.357 1.00 94.38 144 ALA A N 1
ATOM 1156 C CA . ALA A 1 144 ? -8.951 -5.002 7.952 1.00 94.38 144 ALA A CA 1
ATOM 1157 C C . ALA A 1 144 ? -9.924 -6.178 7.751 1.00 94.38 144 ALA A C 1
ATOM 1159 O O . ALA A 1 144 ? -10.920 -6.053 7.043 1.00 94.38 144 ALA A O 1
ATOM 1160 N N . ALA A 1 145 ? -9.697 -7.296 8.450 1.00 94.88 145 ALA A N 1
ATOM 1161 C CA . ALA A 1 145 ? -10.555 -8.481 8.378 1.00 94.88 145 ALA A CA 1
ATOM 1162 C C . ALA A 1 145 ? -11.984 -8.286 8.889 1.00 94.88 145 ALA A C 1
ATOM 1164 O O . ALA A 1 145 ? -12.839 -9.120 8.594 1.00 94.88 145 ALA A O 1
ATOM 1165 N N . ASN A 1 146 ? -12.261 -7.203 9.617 1.00 94.88 146 ASN A N 1
ATOM 1166 C CA . ASN A 1 146 ? -13.625 -6.864 10.013 1.00 94.88 146 ASN A CA 1
ATOM 1167 C C . ASN A 1 146 ? -14.497 -6.518 8.792 1.00 94.88 146 ASN A C 1
ATOM 1169 O O . ASN A 1 146 ? -15.720 -6.573 8.880 1.00 94.88 146 ASN A O 1
ATOM 1173 N N . PHE A 1 147 ? -13.879 -6.234 7.639 1.00 94.62 147 PHE A N 1
ATOM 1174 C CA . PHE A 1 147 ? -14.529 -5.852 6.386 1.00 94.62 147 PHE A CA 1
ATOM 1175 C C . PHE A 1 147 ? -14.237 -6.897 5.291 1.00 94.62 147 PHE A C 1
ATOM 1177 O O . PHE A 1 147 ? -13.479 -6.638 4.350 1.00 94.62 147 PHE A O 1
ATOM 1184 N N . PRO A 1 148 ? -14.817 -8.109 5.381 1.00 94.25 148 PRO A N 1
ATOM 1185 C CA . PRO A 1 148 ? -14.430 -9.254 4.547 1.00 94.25 148 PRO A CA 1
ATOM 1186 C C . PRO A 1 148 ? -14.762 -9.090 3.057 1.00 94.25 148 PRO A C 1
ATOM 1188 O O . PRO A 1 148 ? -14.240 -9.833 2.225 1.00 94.25 148 PRO A O 1
ATOM 1191 N N . ASN A 1 149 ? -15.632 -8.137 2.711 1.00 96.50 149 ASN A N 1
ATOM 1192 C CA . ASN A 1 149 ? -16.035 -7.857 1.334 1.00 96.50 149 ASN A CA 1
ATOM 1193 C C . ASN A 1 149 ? -15.256 -6.706 0.683 1.00 96.50 149 ASN A C 1
ATOM 1195 O O . ASN A 1 149 ? -15.604 -6.299 -0.423 1.00 96.50 149 ASN A O 1
ATOM 1199 N N . THR A 1 150 ? -14.181 -6.238 1.326 1.00 97.00 150 THR A N 1
ATOM 1200 C CA . THR A 1 150 ? -13.297 -5.200 0.784 1.00 97.00 150 THR A CA 1
ATOM 1201 C C . THR A 1 150 ? -12.722 -5.612 -0.572 1.00 97.00 150 THR A C 1
ATOM 1203 O O . THR A 1 150 ? -12.023 -6.621 -0.682 1.00 97.00 150 THR A O 1
ATOM 1206 N N . LYS A 1 151 ? -12.991 -4.787 -1.584 1.00 98.12 151 LYS A N 1
ATOM 1207 C CA . LYS A 1 151 ? -12.450 -4.859 -2.943 1.00 98.12 151 LYS A CA 1
ATOM 1208 C C . LYS A 1 151 ? -11.363 -3.827 -3.196 1.00 98.12 151 LYS A C 1
ATOM 1210 O O . LYS A 1 151 ? -10.487 -4.087 -4.013 1.00 98.12 151 LYS A O 1
ATOM 1215 N N . SER A 1 152 ? -11.369 -2.690 -2.500 1.00 97.75 152 SER A N 1
ATOM 1216 C CA . SER A 1 152 ? -10.279 -1.722 -2.626 1.00 97.75 152 SER A CA 1
ATOM 1217 C C . SER A 1 152 ? -9.817 -1.122 -1.304 1.00 97.75 152 SER A C 1
ATOM 1219 O O . SER A 1 152 ? -10.594 -0.930 -0.366 1.00 97.75 152 SER A O 1
ATOM 1221 N N . ILE A 1 153 ? -8.517 -0.831 -1.251 1.00 96.12 153 ILE A N 1
ATOM 1222 C CA . ILE A 1 153 ? -7.866 -0.101 -0.166 1.00 96.12 153 ILE A CA 1
ATOM 1223 C C . ILE A 1 153 ? -7.246 1.169 -0.740 1.00 96.12 153 ILE A C 1
ATOM 1225 O O . ILE A 1 153 ? -6.478 1.110 -1.701 1.00 96.12 153 ILE A O 1
ATOM 1229 N N . TYR A 1 154 ? -7.540 2.295 -0.101 1.00 94.38 154 TYR A N 1
ATOM 1230 C CA . TYR A 1 154 ? -6.888 3.577 -0.308 1.00 94.38 154 TYR A CA 1
ATOM 1231 C C . TYR A 1 154 ? -6.376 4.086 1.041 1.00 94.38 154 TYR A C 1
ATOM 1233 O O . TYR A 1 154 ? -7.167 4.277 1.959 1.00 94.38 154 TYR A O 1
ATOM 1241 N N . ILE A 1 155 ? -5.063 4.284 1.160 1.00 91.75 155 ILE A N 1
ATOM 1242 C CA . ILE A 1 155 ? -4.415 4.809 2.368 1.00 91.75 155 ILE A CA 1
ATOM 1243 C C . ILE A 1 155 ? -3.566 6.011 1.971 1.00 91.75 155 ILE A C 1
ATOM 1245 O O . ILE A 1 155 ? -2.731 5.912 1.067 1.00 91.75 155 ILE A O 1
ATOM 1249 N N . ASN A 1 156 ? -3.763 7.134 2.659 1.00 89.38 156 ASN A N 1
ATOM 1250 C CA . ASN A 1 156 ? -2.940 8.339 2.507 1.00 89.38 156 ASN A CA 1
ATOM 1251 C C . ASN A 1 156 ? -2.282 8.786 3.823 1.00 89.38 156 ASN A C 1
ATOM 1253 O O . ASN A 1 156 ? -1.516 9.753 3.857 1.00 89.38 156 ASN A O 1
ATOM 1257 N N . GLU A 1 157 ? -2.554 8.058 4.900 1.00 88.38 157 GLU A N 1
ATOM 1258 C CA . GLU A 1 157 ? -2.008 8.241 6.232 1.00 88.38 157 GLU A CA 1
ATOM 1259 C C . GLU A 1 157 ? -0.583 7.686 6.336 1.00 88.38 157 GLU A C 1
ATOM 1261 O O . GLU A 1 157 ? -0.363 6.501 6.584 1.00 88.38 157 GLU A O 1
ATOM 1266 N N . ALA A 1 158 ? 0.402 8.567 6.167 1.00 88.62 158 ALA A N 1
ATOM 1267 C CA . ALA A 1 158 ? 1.829 8.235 6.138 1.00 88.62 158 ALA A CA 1
ATOM 1268 C C . ALA A 1 158 ? 2.366 7.526 7.394 1.00 88.62 158 ALA A C 1
ATOM 1270 O O . ALA A 1 158 ? 3.420 6.898 7.339 1.00 88.62 158 ALA A O 1
ATOM 1271 N N . GLN A 1 159 ? 1.672 7.627 8.529 1.00 88.62 159 GLN A N 1
ATOM 1272 C CA . GLN A 1 159 ? 2.041 6.908 9.745 1.00 88.62 159 GLN A CA 1
ATOM 1273 C C . GLN A 1 159 ? 1.789 5.400 9.657 1.00 88.62 159 GLN A C 1
ATOM 1275 O O . GLN A 1 159 ? 2.368 4.647 10.436 1.00 88.62 159 GLN A O 1
ATOM 1280 N N . ILE A 1 160 ? 0.924 4.945 8.746 1.00 91.00 160 ILE A N 1
ATOM 1281 C CA . ILE A 1 160 ? 0.571 3.533 8.607 1.00 91.00 160 ILE A CA 1
ATOM 1282 C C . ILE A 1 160 ? 1.634 2.850 7.742 1.00 91.00 160 ILE A C 1
ATOM 1284 O O . ILE A 1 160 ? 1.563 2.855 6.515 1.00 91.00 160 ILE A O 1
ATOM 1288 N N . THR A 1 161 ? 2.630 2.238 8.378 1.00 91.38 161 THR A N 1
ATOM 1289 C CA . THR A 1 161 ? 3.723 1.525 7.681 1.00 91.38 161 THR A CA 1
ATOM 1290 C C . THR A 1 161 ? 3.501 0.013 7.620 1.00 91.38 161 THR A C 1
ATOM 1292 O O . THR A 1 161 ? 4.183 -0.708 6.891 1.00 91.38 161 THR A O 1
ATOM 1295 N N . LYS A 1 162 ? 2.516 -0.491 8.371 1.00 95.38 162 LYS A N 1
ATOM 1296 C CA . LYS A 1 162 ? 2.148 -1.906 8.420 1.00 95.38 162 LYS A CA 1
ATOM 1297 C C . LYS A 1 162 ? 0.642 -2.064 8.547 1.00 95.38 162 LYS A C 1
ATOM 1299 O O . LYS A 1 162 ? -0.002 -1.301 9.262 1.00 95.38 162 LYS A O 1
ATOM 1304 N N . MET A 1 163 ? 0.098 -3.106 7.928 1.00 95.56 163 MET A N 1
ATOM 1305 C CA . MET A 1 163 ? -1.314 -3.458 8.048 1.00 95.56 163 MET A CA 1
ATOM 1306 C C . MET A 1 163 ? -1.453 -4.949 8.355 1.00 95.56 163 MET A C 1
ATOM 1308 O O . MET A 1 163 ? -0.889 -5.797 7.665 1.00 95.56 163 MET A O 1
ATOM 1312 N N . LEU A 1 164 ? -2.173 -5.268 9.428 1.00 95.31 164 LEU A N 1
ATOM 1313 C CA . LEU A 1 164 ? -2.537 -6.640 9.769 1.00 95.31 164 LEU A CA 1
ATOM 1314 C C . LEU A 1 164 ? -3.762 -7.073 8.969 1.00 95.31 164 LEU A C 1
ATOM 1316 O O . LEU A 1 164 ? -4.530 -6.246 8.481 1.00 95.31 164 LEU A O 1
ATOM 1320 N N . ASP A 1 165 ? -3.955 -8.389 8.890 1.00 94.94 165 ASP A N 1
ATOM 1321 C CA . ASP A 1 165 ? -5.155 -9.017 8.336 1.00 94.94 165 ASP A CA 1
ATOM 1322 C C . ASP A 1 165 ? -5.385 -8.800 6.827 1.00 94.94 165 ASP A C 1
ATOM 1324 O O . ASP A 1 165 ? -6.438 -9.172 6.308 1.00 94.94 165 ASP A O 1
ATOM 1328 N N . LEU A 1 166 ? -4.410 -8.242 6.100 1.00 95.88 166 LEU A N 1
ATOM 1329 C CA . LEU A 1 166 ? -4.463 -8.108 4.638 1.00 95.88 166 LEU A CA 1
ATOM 1330 C C . LEU A 1 166 ? -4.663 -9.456 3.936 1.00 95.88 166 LEU A C 1
ATOM 1332 O O . LEU A 1 166 ? -5.385 -9.544 2.944 1.00 95.88 166 LEU A O 1
ATOM 1336 N N . ASP A 1 167 ? -4.081 -10.517 4.490 1.00 94.56 167 ASP A N 1
ATOM 1337 C CA . ASP A 1 167 ? -4.190 -11.886 3.997 1.00 94.56 167 ASP A CA 1
ATOM 1338 C C . ASP A 1 167 ? -5.619 -12.446 4.058 1.00 94.56 167 ASP A C 1
ATOM 1340 O O . ASP A 1 167 ? -5.954 -13.378 3.327 1.00 94.56 167 ASP A O 1
ATOM 1344 N N . LYS A 1 168 ? -6.482 -11.855 4.891 1.00 96.19 168 LYS A N 1
ATOM 1345 C CA . LYS A 1 168 ? -7.893 -12.237 5.027 1.00 96.19 168 LYS A CA 1
ATOM 1346 C C . LYS A 1 168 ? -8.792 -11.542 3.998 1.00 96.19 168 LYS A C 1
ATOM 1348 O O . LYS A 1 168 ? -9.937 -11.956 3.811 1.00 96.19 168 LYS A O 1
ATOM 1353 N N . LEU A 1 169 ? -8.290 -10.526 3.290 1.00 96.88 169 LEU A N 1
ATOM 1354 C CA . LEU A 1 169 ? -9.030 -9.787 2.262 1.00 96.88 169 LEU A CA 1
ATOM 1355 C C . LEU A 1 169 ? -9.002 -10.512 0.911 1.00 96.88 169 LEU A C 1
ATOM 1357 O O . LEU A 1 169 ? -8.374 -10.087 -0.059 1.00 96.88 169 LEU A O 1
ATOM 1361 N N . THR A 1 170 ? -9.718 -11.630 0.844 1.00 95.88 170 THR A N 1
ATOM 1362 C CA . THR A 1 170 ? -9.751 -12.522 -0.332 1.00 95.88 170 THR A CA 1
ATOM 1363 C C . THR A 1 170 ? -10.425 -11.924 -1.575 1.00 95.88 170 THR A C 1
ATOM 1365 O O . THR A 1 170 ? -10.333 -12.501 -2.655 1.00 95.88 170 THR A O 1
ATOM 1368 N N . LYS A 1 171 ? -11.099 -10.775 -1.442 1.00 97.88 171 LYS A N 1
ATOM 1369 C CA . LYS A 1 171 ? -11.774 -10.059 -2.539 1.00 97.88 171 LYS A CA 1
ATOM 1370 C C . LYS A 1 171 ? -11.044 -8.790 -2.985 1.00 97.88 171 LYS A C 1
ATOM 1372 O O . LYS A 1 171 ? -11.578 -8.066 -3.813 1.00 97.88 171 LYS A O 1
ATOM 1377 N N . LEU A 1 172 ? -9.855 -8.518 -2.445 1.00 98.44 172 LEU A N 1
ATOM 1378 C CA . LEU A 1 172 ? -9.104 -7.299 -2.733 1.00 98.44 172 LEU A CA 1
ATOM 1379 C C . LEU A 1 172 ? -8.636 -7.272 -4.197 1.00 98.44 172 LEU A C 1
ATOM 1381 O O . LEU A 1 172 ? -7.831 -8.102 -4.614 1.00 98.44 172 LEU A O 1
ATOM 1385 N N . GLU A 1 173 ? -9.131 -6.301 -4.955 1.00 98.38 173 GLU A N 1
ATOM 1386 C CA . GLU A 1 173 ? -8.877 -6.092 -6.384 1.00 98.38 173 GLU A CA 1
ATOM 1387 C C . GLU A 1 173 ? -7.957 -4.889 -6.640 1.00 98.38 173 GLU A C 1
ATOM 1389 O O . GLU A 1 173 ? -7.198 -4.885 -7.612 1.00 98.38 173 GLU A O 1
ATOM 1394 N N . GLU A 1 174 ? -7.996 -3.879 -5.772 1.00 98.44 174 GLU A N 1
ATOM 1395 C CA . GLU A 1 174 ? -7.290 -2.614 -5.967 1.00 98.44 174 GLU A CA 1
ATOM 1396 C C . GLU A 1 174 ? -6.596 -2.136 -4.688 1.00 98.44 174 GLU A C 1
ATOM 1398 O O . GLU A 1 174 ? -7.189 -2.080 -3.610 1.00 98.44 174 GLU A O 1
ATOM 1403 N N . VAL A 1 175 ? -5.329 -1.746 -4.824 1.00 98.00 175 VAL A N 1
ATOM 1404 C CA . VAL A 1 175 ? -4.526 -1.173 -3.740 1.00 98.00 175 VAL A CA 1
ATOM 1405 C C . VAL A 1 175 ? -3.964 0.167 -4.182 1.00 98.00 175 VAL A C 1
ATOM 1407 O O . VAL A 1 175 ? -3.290 0.250 -5.209 1.00 98.00 175 VAL A O 1
ATOM 1410 N N . ARG A 1 176 ? -4.201 1.203 -3.379 1.00 97.81 176 ARG A N 1
ATOM 1411 C CA . ARG A 1 176 ? -3.622 2.533 -3.554 1.00 97.81 176 ARG A CA 1
ATOM 1412 C C . ARG A 1 176 ? -3.006 3.019 -2.247 1.00 97.81 176 ARG A C 1
ATOM 1414 O O . ARG A 1 176 ? -3.722 3.288 -1.287 1.00 97.81 176 ARG A O 1
ATOM 1421 N N . LEU A 1 177 ? -1.683 3.143 -2.218 1.00 96.19 177 LEU A N 1
ATOM 1422 C CA . LEU A 1 177 ? -0.945 3.747 -1.107 1.00 96.19 177 LEU A CA 1
ATOM 1423 C C . LEU A 1 177 ? -0.360 5.070 -1.603 1.00 96.19 177 LEU A C 1
ATOM 1425 O O . LEU A 1 177 ? 0.638 5.085 -2.325 1.00 96.19 177 LEU A O 1
ATOM 1429 N N . ILE A 1 178 ? -1.037 6.177 -1.300 1.00 94.19 178 ILE A N 1
ATOM 1430 C CA . ILE A 1 178 ? -0.744 7.488 -1.887 1.00 94.19 178 ILE A CA 1
ATOM 1431 C C . ILE A 1 178 ? -0.447 8.487 -0.776 1.00 94.19 178 ILE A C 1
ATOM 1433 O O . ILE A 1 178 ? -1.350 9.096 -0.208 1.00 94.19 178 ILE A O 1
ATOM 1437 N N . PHE A 1 179 ? 0.836 8.677 -0.489 1.00 91.00 179 PHE A N 1
ATOM 1438 C CA . PHE A 1 179 ? 1.301 9.601 0.543 1.00 91.00 179 PHE A CA 1
ATOM 1439 C C . PHE A 1 179 ? 1.771 10.895 -0.104 1.00 91.00 179 PHE A C 1
ATOM 1441 O O . PHE A 1 179 ? 2.460 10.838 -1.111 1.00 91.00 179 PHE A O 1
ATOM 1448 N N . GLU A 1 180 ? 1.441 12.061 0.448 1.00 82.81 180 GLU A N 1
ATOM 1449 C CA . GLU A 1 180 ? 1.890 13.347 -0.103 1.00 82.81 180 GLU A CA 1
ATOM 1450 C C . GLU A 1 180 ? 2.559 14.206 0.967 1.00 82.81 180 GLU A C 1
ATOM 1452 O O . GLU A 1 180 ? 2.036 14.362 2.068 1.00 82.81 180 GLU A O 1
ATOM 1457 N N . SER A 1 181 ? 3.697 14.813 0.618 1.00 68.00 181 SER A N 1
ATOM 1458 C CA . SER A 1 181 ? 4.443 15.719 1.500 1.00 68.00 181 SER A CA 1
ATOM 1459 C C . SER A 1 181 ? 3.695 17.021 1.800 1.00 68.00 181 SER A C 1
ATOM 1461 O O . SER A 1 181 ? 3.880 17.605 2.864 1.00 68.00 181 SER A O 1
ATOM 1463 N N . GLY A 1 182 ? 2.846 17.466 0.865 1.00 63.34 182 GLY A N 1
ATOM 1464 C CA . GLY A 1 182 ? 1.988 18.644 1.001 1.00 63.34 182 GLY A CA 1
ATOM 1465 C C . GLY A 1 182 ? 0.691 18.384 1.765 1.00 63.34 182 GLY A C 1
ATOM 1466 O O . GLY A 1 182 ? -0.079 19.320 1.981 1.00 63.34 182 GLY A O 1
ATOM 1467 N N . ASN A 1 183 ? 0.433 17.139 2.180 1.00 64.81 183 ASN A N 1
ATOM 1468 C CA . ASN A 1 183 ? -0.711 16.848 3.024 1.00 64.81 183 ASN A CA 1
ATOM 1469 C C . ASN A 1 183 ? -0.443 17.428 4.422 1.00 64.81 183 ASN A C 1
ATOM 1471 O O . ASN A 1 183 ? 0.477 16.993 5.118 1.00 64.81 183 ASN A O 1
ATOM 1475 N N . PHE A 1 184 ? -1.246 18.419 4.817 1.00 56.59 184 PHE A N 1
ATOM 1476 C CA . PHE A 1 184 ? -1.196 19.092 6.121 1.00 56.59 184 PHE A CA 1
ATOM 1477 C C . PHE A 1 184 ? -1.144 18.097 7.293 1.00 56.59 184 PHE A C 1
ATOM 1479 O O . PHE A 1 184 ? -0.528 18.371 8.321 1.00 56.59 184 PHE A O 1
ATOM 1486 N N . ASP A 1 185 ? -1.708 16.903 7.114 1.00 67.75 185 ASP A N 1
ATOM 1487 C CA . ASP A 1 185 ? -1.715 15.855 8.129 1.00 67.75 185 ASP A CA 1
ATOM 1488 C C . ASP A 1 185 ? -0.327 15.244 8.406 1.00 67.75 185 ASP A C 1
ATOM 1490 O O . ASP A 1 185 ? -0.070 14.829 9.538 1.00 67.75 185 ASP A O 1
ATOM 1494 N N . TYR A 1 186 ? 0.609 15.237 7.442 1.00 78.69 186 TYR A N 1
ATOM 1495 C CA . TYR A 1 186 ? 1.952 14.682 7.673 1.00 78.69 186 TYR A CA 1
ATOM 1496 C C . TYR A 1 186 ? 2.727 15.497 8.709 1.00 78.69 186 TYR A C 1
ATOM 1498 O O . TYR A 1 186 ? 3.274 14.936 9.656 1.00 78.69 186 TYR A O 1
ATOM 1506 N N . THR A 1 187 ? 2.761 16.824 8.560 1.00 81.31 187 THR A N 1
ATOM 1507 C CA . THR A 1 187 ? 3.474 17.709 9.494 1.00 81.31 187 THR A CA 1
ATOM 1508 C C . THR A 1 187 ? 2.756 17.817 10.838 1.00 81.31 187 THR A C 1
ATOM 1510 O O . THR A 1 187 ? 3.403 18.046 11.854 1.00 81.31 187 THR A O 1
ATOM 1513 N N . LEU A 1 188 ? 1.441 17.582 10.888 1.00 78.56 188 LEU A N 1
ATOM 1514 C CA . LEU A 1 188 ? 0.720 17.434 12.153 1.00 78.56 188 LEU A CA 1
ATOM 1515 C C . LEU A 1 188 ? 1.105 16.156 12.899 1.00 78.56 188 LEU A C 1
ATOM 1517 O O . LEU A 1 188 ? 1.204 16.168 14.126 1.00 78.56 188 LEU A O 1
ATOM 1521 N N . TRP A 1 189 ? 1.298 15.047 12.186 1.00 81.50 189 TRP A N 1
ATOM 1522 C CA . TRP A 1 189 ? 1.686 13.786 12.811 1.00 81.50 189 TRP A CA 1
ATOM 1523 C C . TRP A 1 189 ? 3.172 13.755 13.170 1.00 81.50 189 TRP A C 1
ATOM 1525 O O . TRP A 1 189 ? 3.546 13.295 14.249 1.00 81.50 189 TRP A O 1
ATOM 1535 N N . PHE A 1 190 ? 4.012 14.281 12.280 1.00 85.69 190 PHE A N 1
ATOM 1536 C CA . PHE A 1 190 ? 5.464 14.270 12.377 1.00 85.69 190 PHE A CA 1
ATOM 1537 C C . PHE A 1 190 ? 6.064 15.686 12.241 1.00 85.69 190 PHE A C 1
ATOM 1539 O O . PHE A 1 190 ? 6.768 15.970 11.270 1.00 85.69 190 PHE A O 1
ATOM 1546 N N . PRO A 1 191 ? 5.858 16.584 13.223 1.00 80.38 191 PRO A N 1
ATOM 1547 C CA . PRO A 1 191 ? 6.223 18.004 13.106 1.00 80.38 191 PRO A CA 1
ATOM 1548 C C . PRO A 1 191 ? 7.712 18.267 12.862 1.00 80.38 191 PRO A C 1
ATOM 1550 O O . PRO A 1 191 ? 8.066 19.266 12.245 1.00 80.38 191 PRO A O 1
ATOM 1553 N N . ASN A 1 192 ? 8.583 17.358 13.307 1.00 83.62 192 ASN A N 1
ATOM 1554 C CA . ASN A 1 192 ? 10.037 17.505 13.213 1.00 83.62 192 ASN A CA 1
ATOM 1555 C C . ASN A 1 192 ? 10.701 16.451 12.307 1.00 83.62 192 ASN A C 1
ATOM 1557 O O . ASN A 1 192 ? 11.923 16.312 12.325 1.00 83.62 192 ASN A O 1
ATOM 1561 N N . ARG A 1 193 ? 9.924 15.673 11.539 1.00 85.62 193 ARG A N 1
ATOM 1562 C CA . ARG A 1 193 ? 10.456 14.643 10.631 1.00 85.62 193 ARG A CA 1
ATOM 1563 C C . ARG A 1 193 ? 10.349 15.159 9.196 1.00 85.62 193 ARG A C 1
ATOM 1565 O O . ARG A 1 193 ? 9.235 15.437 8.756 1.00 85.62 193 ARG A O 1
ATOM 1572 N N . PRO A 1 194 ? 11.445 15.247 8.426 1.00 87.19 194 PRO A N 1
ATOM 1573 C CA . PRO A 1 194 ? 11.329 15.536 7.004 1.00 87.19 194 PRO A CA 1
ATOM 1574 C C . PRO A 1 194 ? 10.508 14.439 6.321 1.00 87.19 194 PRO A C 1
ATOM 1576 O O . PRO A 1 194 ? 10.561 13.269 6.717 1.00 87.19 194 PRO A O 1
ATOM 1579 N N . PHE A 1 195 ? 9.734 14.814 5.306 1.00 87.81 195 PHE A N 1
ATOM 1580 C CA . PHE A 1 195 ? 9.037 13.827 4.495 1.00 87.81 195 PHE A CA 1
ATOM 1581 C C . PHE A 1 195 ? 10.059 12.965 3.754 1.00 87.81 195 PHE A C 1
ATOM 1583 O O . PHE A 1 195 ? 10.985 13.477 3.126 1.00 87.81 195 PHE A O 1
ATOM 1590 N N . LYS A 1 196 ? 9.883 11.651 3.846 1.00 88.19 196 LYS A N 1
ATOM 1591 C CA . LYS A 1 196 ? 10.653 10.650 3.110 1.00 88.19 196 LYS A CA 1
ATOM 1592 C C . LYS A 1 196 ? 9.688 9.591 2.576 1.00 88.19 196 LYS A C 1
ATOM 1594 O O . LYS A 1 196 ? 8.603 9.464 3.149 1.00 88.19 196 LYS A O 1
ATOM 1599 N N . PRO A 1 197 ? 10.062 8.839 1.529 1.00 91.12 197 PRO A N 1
ATOM 1600 C CA . PRO A 1 197 ? 9.262 7.717 1.059 1.00 91.12 197 PRO A CA 1
ATOM 1601 C C . PRO A 1 197 ? 8.863 6.783 2.211 1.00 91.12 197 PRO A C 1
ATOM 1603 O O . PRO A 1 197 ? 9.671 6.490 3.097 1.00 91.12 197 PRO A O 1
ATOM 1606 N N . ILE A 1 198 ? 7.595 6.373 2.229 1.00 93.19 198 ILE A N 1
ATOM 1607 C CA . ILE A 1 198 ? 7.033 5.525 3.284 1.00 93.19 198 ILE A CA 1
ATOM 1608 C C . ILE A 1 198 ? 7.425 4.073 3.026 1.00 93.19 198 ILE A C 1
ATOM 1610 O O . ILE A 1 198 ? 7.203 3.560 1.931 1.00 93.19 198 ILE A O 1
ATOM 1614 N N . ASP A 1 199 ? 8.001 3.417 4.032 1.00 94.06 199 ASP A N 1
ATOM 1615 C CA . ASP A 1 199 ? 8.330 1.993 3.964 1.00 94.06 199 ASP A CA 1
ATOM 1616 C C . ASP A 1 199 ? 7.043 1.161 3.908 1.00 94.06 199 ASP A C 1
ATOM 1618 O O . ASP A 1 199 ? 6.218 1.219 4.825 1.00 94.06 199 ASP A O 1
ATOM 1622 N N . VAL A 1 200 ? 6.876 0.390 2.827 1.00 94.06 200 VAL A N 1
ATOM 1623 C CA . VAL A 1 200 ? 5.723 -0.503 2.638 1.00 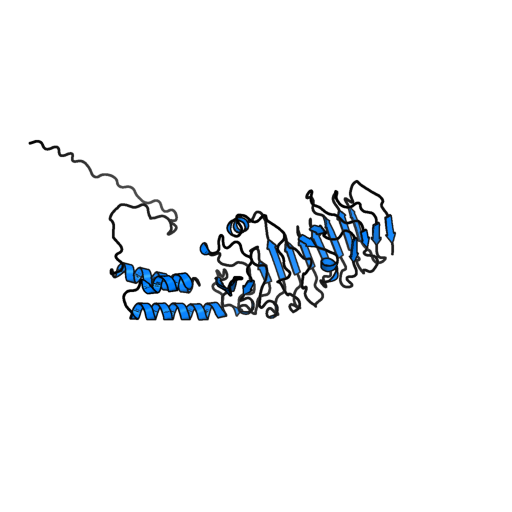94.06 200 VAL A CA 1
ATOM 1624 C C . VAL A 1 200 ? 6.053 -1.981 2.872 1.00 94.06 200 VAL A C 1
ATOM 1626 O O . VAL A 1 200 ? 5.238 -2.851 2.565 1.00 94.06 200 VAL A O 1
ATOM 1629 N N . SER A 1 201 ? 7.213 -2.302 3.449 1.00 94.50 201 SER A N 1
ATOM 1630 C CA . SER A 1 201 ? 7.610 -3.679 3.789 1.00 94.50 201 SER A CA 1
ATOM 1631 C C . SER A 1 201 ? 6.637 -4.377 4.755 1.00 94.50 201 SER A C 1
ATOM 1633 O O . SER A 1 201 ? 6.534 -5.609 4.775 1.00 94.50 201 SER A O 1
ATOM 1635 N N . GLY A 1 202 ? 5.879 -3.593 5.531 1.00 95.19 202 GLY A N 1
ATOM 1636 C CA . GLY A 1 202 ? 4.825 -4.063 6.427 1.00 95.19 202 GLY A CA 1
ATOM 1637 C C . GLY A 1 202 ? 3.516 -4.470 5.737 1.00 95.19 202 GLY A C 1
ATOM 1638 O O .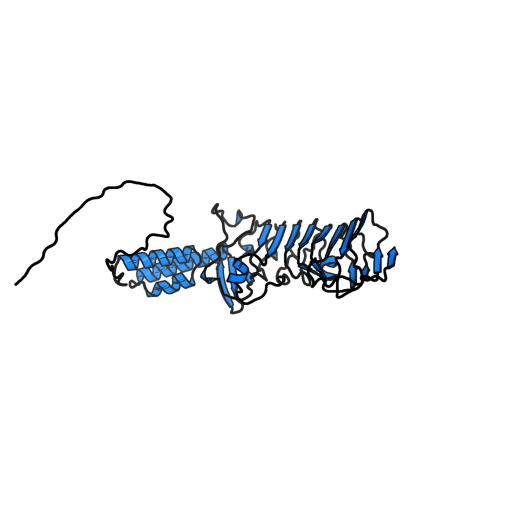 GLY A 1 202 ? 2.626 -4.993 6.409 1.00 95.19 202 GLY A O 1
ATOM 1639 N N . TYR A 1 203 ? 3.378 -4.263 4.427 1.00 96.12 203 TYR A N 1
ATOM 1640 C CA . TYR A 1 203 ? 2.198 -4.657 3.658 1.00 96.12 203 TYR A CA 1
ATOM 1641 C C . TYR A 1 203 ? 2.463 -5.981 2.928 1.00 96.12 203 TYR A C 1
ATOM 1643 O O . TYR A 1 203 ? 3.291 -6.052 2.021 1.00 96.12 203 TYR A O 1
ATOM 1651 N N . ASP A 1 204 ? 1.764 -7.047 3.328 1.00 96.31 204 ASP A N 1
ATOM 1652 C CA . ASP A 1 204 ? 1.916 -8.382 2.739 1.00 96.31 204 ASP A CA 1
ATOM 1653 C C . ASP A 1 204 ? 0.728 -8.727 1.835 1.00 96.31 204 ASP A C 1
ATOM 1655 O O . ASP A 1 204 ? -0.299 -9.213 2.306 1.00 96.31 204 ASP A O 1
ATOM 1659 N N . PHE A 1 205 ? 0.877 -8.485 0.528 1.00 96.38 205 PHE A N 1
ATOM 1660 C CA . PHE A 1 205 ? -0.168 -8.769 -0.461 1.00 96.38 205 PHE A CA 1
ATOM 1661 C C . PHE A 1 205 ? -0.075 -10.177 -1.066 1.00 96.38 205 PHE A C 1
ATOM 1663 O O . PHE A 1 205 ? -0.782 -10.500 -2.023 1.00 96.38 205 PHE A O 1
ATOM 1670 N N . SER A 1 206 ? 0.798 -11.044 -0.541 1.00 95.50 206 SER A N 1
ATOM 1671 C CA . SER A 1 206 ? 1.110 -12.346 -1.155 1.00 95.50 206 SER A CA 1
ATOM 1672 C C . SER A 1 206 ? -0.096 -13.288 -1.289 1.00 95.50 206 SER A C 1
ATOM 1674 O O . SER A 1 206 ? -0.088 -14.190 -2.136 1.00 95.50 206 SER A O 1
ATOM 1676 N N . LYS A 1 207 ? -1.138 -13.076 -0.476 1.00 96.00 207 LYS A N 1
ATOM 1677 C CA . LYS A 1 207 ? -2.378 -13.869 -0.443 1.00 96.00 207 LYS A CA 1
ATOM 1678 C C . LYS A 1 207 ? -3.548 -13.242 -1.212 1.00 96.00 207 LYS A C 1
ATOM 1680 O O . LYS A 1 207 ? -4.589 -13.883 -1.320 1.00 96.00 207 LYS A O 1
ATOM 1685 N N . ASN A 1 208 ? -3.395 -12.040 -1.768 1.00 97.31 208 ASN A N 1
ATOM 1686 C CA . ASN A 1 208 ? -4.478 -11.320 -2.444 1.00 97.31 208 ASN A CA 1
ATOM 1687 C C . ASN A 1 208 ? -4.482 -11.616 -3.952 1.00 97.31 208 ASN A C 1
ATOM 1689 O O . ASN A 1 208 ? -4.043 -10.809 -4.769 1.00 97.31 208 ASN A O 1
ATOM 1693 N N . ASP A 1 209 ? -4.984 -12.795 -4.324 1.00 96.44 209 ASP A N 1
ATOM 1694 C CA . ASP A 1 209 ? -4.946 -13.322 -5.698 1.00 96.44 209 ASP A CA 1
ATOM 1695 C C . ASP A 1 209 ? -5.902 -12.629 -6.693 1.00 96.44 209 ASP A C 1
ATOM 1697 O O . ASP A 1 209 ? -5.872 -12.931 -7.890 1.00 96.44 209 ASP A O 1
ATOM 1701 N N . LYS A 1 210 ? -6.760 -11.721 -6.210 1.00 97.94 210 LYS A N 1
ATOM 1702 C CA . LYS A 1 210 ? -7.711 -10.939 -7.018 1.00 97.94 210 LYS A CA 1
ATOM 1703 C C . LYS A 1 210 ? -7.199 -9.567 -7.423 1.00 97.94 210 LYS A C 1
ATOM 1705 O O . LYS A 1 210 ? -7.857 -8.913 -8.227 1.00 97.94 210 LYS A O 1
ATOM 1710 N N . ILE A 1 211 ? -6.030 -9.149 -6.935 1.00 98.38 211 ILE A N 1
ATOM 1711 C CA . ILE A 1 211 ? -5.489 -7.831 -7.259 1.00 98.38 211 ILE A CA 1
ATOM 1712 C C . ILE A 1 211 ? -5.305 -7.703 -8.770 1.00 98.38 211 ILE A C 1
ATOM 1714 O O . ILE A 1 211 ? -4.683 -8.548 -9.420 1.00 98.38 211 ILE A O 1
ATOM 1718 N N . THR A 1 212 ? -5.846 -6.615 -9.312 1.00 98.38 212 THR A N 1
ATOM 1719 C CA . THR A 1 212 ? -5.706 -6.208 -10.709 1.00 98.38 212 THR A CA 1
ATOM 1720 C C . THR A 1 212 ? -4.931 -4.898 -10.867 1.00 98.38 212 THR A C 1
ATOM 1722 O O . THR A 1 212 ? -4.312 -4.666 -11.912 1.00 98.38 212 THR A O 1
ATOM 1725 N N . TRP A 1 213 ? -4.918 -4.069 -9.821 1.00 98.62 213 TRP A N 1
ATOM 1726 C CA . TRP A 1 213 ? -4.299 -2.751 -9.825 1.00 98.62 213 TRP A CA 1
ATOM 1727 C C . TRP A 1 213 ? -3.571 -2.476 -8.509 1.00 98.62 213 TRP A C 1
ATOM 1729 O O . TRP A 1 213 ? -4.161 -2.571 -7.432 1.00 98.62 213 TRP A O 1
ATOM 1739 N N . MET A 1 214 ? -2.298 -2.093 -8.602 1.00 98.69 214 MET A N 1
ATOM 1740 C CA . MET A 1 214 ? -1.538 -1.539 -7.481 1.00 98.69 214 MET A CA 1
ATOM 1741 C C . MET A 1 214 ? -0.974 -0.172 -7.870 1.00 98.69 214 MET A C 1
ATOM 1743 O O . MET A 1 214 ? -0.299 -0.062 -8.894 1.00 98.69 214 MET A O 1
ATOM 1747 N N . GLU A 1 215 ? -1.227 0.849 -7.056 1.00 98.56 215 GLU A N 1
ATOM 1748 C CA . GLU A 1 215 ? -0.701 2.205 -7.224 1.00 98.56 215 GLU A CA 1
ATOM 1749 C C . GLU A 1 215 ? -0.012 2.681 -5.945 1.00 98.56 215 GLU A C 1
ATOM 1751 O O . GLU A 1 215 ? -0.571 2.613 -4.850 1.00 98.56 215 GLU A O 1
ATOM 1756 N N . PHE A 1 216 ? 1.206 3.184 -6.103 1.00 98.06 216 PHE A N 1
ATOM 1757 C CA . PHE A 1 216 ? 2.041 3.675 -5.018 1.00 98.06 216 PHE A CA 1
ATOM 1758 C C . PHE A 1 216 ? 2.511 5.089 -5.330 1.00 98.06 216 PHE A C 1
ATOM 1760 O O . PHE A 1 216 ? 2.967 5.363 -6.441 1.00 98.06 216 PHE A O 1
ATOM 1767 N N . LYS A 1 217 ? 2.453 5.981 -4.344 1.00 95.94 217 LYS A N 1
ATOM 1768 C CA . LYS A 1 217 ? 3.048 7.314 -4.436 1.00 95.94 217 LYS A CA 1
ATOM 1769 C C . LYS A 1 217 ? 3.874 7.602 -3.194 1.00 95.94 217 LYS A C 1
ATOM 1771 O O . LYS A 1 217 ? 3.397 7.368 -2.086 1.00 95.94 217 LYS A O 1
ATOM 1776 N N . HIS A 1 218 ? 5.099 8.095 -3.381 1.00 94.38 218 HIS A N 1
ATOM 1777 C CA . HIS A 1 218 ? 6.026 8.395 -2.284 1.00 94.38 218 HIS A CA 1
ATOM 1778 C C . HIS A 1 218 ? 6.245 7.207 -1.322 1.00 94.38 218 HIS A C 1
ATOM 1780 O O . HIS A 1 218 ? 6.188 7.347 -0.102 1.00 94.38 218 HIS A O 1
ATOM 1786 N N . CYS A 1 219 ? 6.497 6.023 -1.882 1.00 95.38 219 CYS A N 1
ATOM 1787 C CA . CYS A 1 219 ? 6.769 4.786 -1.138 1.00 95.38 219 CYS A CA 1
ATOM 1788 C C . CYS A 1 219 ? 8.204 4.295 -1.375 1.00 95.38 219 CYS A C 1
ATOM 1790 O O . CYS A 1 219 ? 8.729 4.458 -2.478 1.00 95.38 219 CYS A O 1
ATOM 1792 N N . ASP A 1 220 ? 8.805 3.647 -0.381 1.00 95.81 220 ASP A N 1
ATOM 1793 C CA . ASP A 1 220 ? 9.967 2.774 -0.566 1.00 95.81 220 ASP A CA 1
ATOM 1794 C C . ASP A 1 220 ? 9.471 1.367 -0.923 1.00 95.81 220 ASP A C 1
ATOM 1796 O O . ASP A 1 220 ? 8.859 0.679 -0.108 1.00 95.81 220 ASP A O 1
ATOM 1800 N N . LEU A 1 221 ? 9.708 0.955 -2.170 1.00 96.69 221 LEU A N 1
ATOM 1801 C CA . LEU A 1 221 ? 9.207 -0.293 -2.749 1.00 96.69 221 LEU A CA 1
ATOM 1802 C C . LEU A 1 221 ? 10.260 -1.410 -2.791 1.00 96.69 221 LEU A C 1
ATOM 1804 O O . LEU A 1 221 ? 10.056 -2.431 -3.457 1.00 96.69 221 LEU A O 1
ATOM 1808 N N . THR A 1 222 ? 11.405 -1.234 -2.135 1.00 94.44 222 THR A N 1
ATOM 1809 C CA . THR A 1 222 ? 12.549 -2.158 -2.237 1.00 94.44 222 THR A CA 1
ATOM 1810 C C . THR A 1 222 ? 12.259 -3.549 -1.673 1.00 94.44 222 THR A C 1
ATOM 1812 O O . THR A 1 222 ? 12.766 -4.548 -2.193 1.00 94.44 222 THR A O 1
ATOM 1815 N N . ALA A 1 223 ? 11.396 -3.628 -0.657 1.00 94.38 223 ALA A N 1
ATOM 1816 C CA . ALA A 1 223 ? 11.013 -4.855 0.042 1.00 94.38 223 ALA A CA 1
ATOM 1817 C C . ALA A 1 223 ? 9.523 -5.217 -0.128 1.00 94.38 223 ALA A C 1
ATOM 1819 O O . ALA A 1 223 ? 8.947 -5.904 0.717 1.00 94.38 223 ALA A O 1
ATOM 1820 N N . ILE A 1 224 ? 8.883 -4.761 -1.212 1.00 93.88 224 ILE A N 1
ATOM 1821 C CA . ILE A 1 224 ? 7.459 -5.017 -1.453 1.00 93.88 224 ILE A CA 1
ATOM 1822 C C . ILE A 1 224 ? 7.140 -6.516 -1.552 1.00 93.88 224 ILE A C 1
ATOM 1824 O O . ILE A 1 224 ? 7.769 -7.271 -2.298 1.00 93.88 224 ILE A O 1
ATOM 1828 N N . LYS A 1 225 ? 6.088 -6.937 -0.846 1.00 95.81 225 LYS A N 1
ATOM 1829 C CA . LYS A 1 225 ? 5.526 -8.286 -0.937 1.00 95.81 225 LYS A CA 1
ATOM 1830 C C . LYS A 1 225 ? 4.299 -8.291 -1.838 1.00 95.81 225 LYS A C 1
ATOM 1832 O O . LYS A 1 225 ? 3.182 -8.019 -1.403 1.00 95.81 225 LYS A O 1
ATOM 1837 N N . ALA A 1 226 ? 4.530 -8.575 -3.113 1.00 94.88 226 ALA A N 1
ATOM 1838 C CA . ALA A 1 226 ? 3.497 -8.558 -4.140 1.00 94.88 226 ALA A CA 1
ATOM 1839 C C . ALA A 1 226 ? 2.637 -9.843 -4.162 1.00 94.88 226 ALA A C 1
ATOM 1841 O O . ALA A 1 226 ? 3.062 -10.885 -3.651 1.00 94.88 226 ALA A O 1
ATOM 1842 N N . PRO A 1 227 ? 1.456 -9.797 -4.805 1.00 95.75 227 PRO A N 1
ATOM 1843 C CA . PRO A 1 227 ? 0.617 -10.970 -5.024 1.00 95.75 227 PRO A CA 1
ATOM 1844 C C . PRO A 1 227 ? 1.294 -12.068 -5.841 1.00 95.75 227 PRO A C 1
ATOM 1846 O O . PRO A 1 227 ? 2.163 -11.827 -6.683 1.00 95.75 227 PRO A O 1
ATOM 1849 N N . THR A 1 228 ? 0.848 -13.303 -5.620 1.00 93.69 228 THR A N 1
ATOM 1850 C CA . THR A 1 228 ? 1.357 -14.483 -6.335 1.00 93.69 228 THR A CA 1
ATOM 1851 C C . THR A 1 228 ? 0.655 -14.736 -7.677 1.00 93.69 228 THR A C 1
ATOM 1853 O O . THR A 1 228 ? 1.163 -15.515 -8.491 1.00 93.69 228 THR A O 1
ATOM 1856 N N . ASN A 1 229 ? -0.473 -14.076 -7.958 1.00 95.31 229 ASN A N 1
ATOM 1857 C CA . ASN A 1 229 ? -1.152 -14.109 -9.257 1.00 95.31 229 ASN A CA 1
ATOM 1858 C C . ASN A 1 229 ? -0.517 -13.124 -10.249 1.00 95.31 229 ASN A C 1
ATOM 1860 O O . ASN A 1 229 ? 0.092 -12.131 -9.866 1.00 95.31 229 ASN A O 1
ATOM 1864 N N . VAL A 1 230 ? -0.690 -13.387 -11.547 1.00 97.94 230 VAL A N 1
ATOM 1865 C CA . VAL A 1 230 ? -0.366 -12.401 -12.587 1.00 97.94 230 VAL A CA 1
ATOM 1866 C C . VAL A 1 230 ? -1.461 -11.341 -12.616 1.00 97.94 230 VAL A C 1
ATOM 1868 O O . VAL A 1 230 ? -2.635 -11.700 -12.706 1.00 97.94 230 VAL A O 1
ATOM 1871 N N . PHE A 1 231 ? -1.086 -10.062 -12.615 1.00 98.56 231 PHE A N 1
ATOM 1872 C CA . PHE A 1 231 ? -2.042 -8.952 -12.607 1.00 98.56 231 PHE A CA 1
ATOM 1873 C C . PHE A 1 231 ? -1.749 -7.896 -13.689 1.00 98.56 231 PHE A C 1
ATOM 1875 O O . PHE A 1 231 ? -0.625 -7.815 -14.189 1.00 98.56 231 PHE A O 1
ATOM 1882 N N . PRO A 1 232 ? -2.751 -7.108 -14.120 1.00 98.50 232 PRO A N 1
ATOM 1883 C CA . PRO A 1 232 ? -2.593 -6.124 -15.188 1.00 98.50 232 PRO A CA 1
ATOM 1884 C C . PRO A 1 232 ? -1.603 -4.988 -14.906 1.00 98.50 232 PRO A C 1
ATOM 1886 O O . PRO A 1 232 ? -0.719 -4.770 -15.737 1.00 98.50 232 PRO A O 1
ATOM 1889 N N . MET A 1 233 ? -1.748 -4.265 -13.790 1.00 98.50 233 MET A N 1
ATOM 1890 C CA . MET A 1 233 ? -1.094 -2.964 -13.610 1.00 98.50 233 MET A CA 1
ATOM 1891 C C . MET A 1 233 ? -0.396 -2.806 -12.263 1.00 98.50 233 MET A C 1
ATOM 1893 O O . MET A 1 233 ? -1.008 -2.980 -11.211 1.00 98.50 233 MET A O 1
ATOM 1897 N N . PHE A 1 234 ? 0.852 -2.348 -12.325 1.00 98.75 234 PHE A N 1
ATOM 1898 C CA . PHE A 1 234 ? 1.608 -1.810 -11.202 1.00 98.75 234 PHE A CA 1
ATOM 1899 C C . PHE A 1 234 ? 2.095 -0.402 -11.550 1.00 98.75 234 PHE A C 1
ATOM 1901 O O . PHE A 1 234 ? 2.821 -0.213 -12.529 1.00 98.75 234 PHE A O 1
ATOM 1908 N N . LYS A 1 235 ? 1.710 0.585 -10.748 1.00 98.75 235 LYS A N 1
ATOM 1909 C CA . LYS A 1 235 ? 2.083 1.982 -10.936 1.00 98.75 235 LYS A CA 1
ATOM 1910 C C . LYS A 1 235 ? 2.783 2.514 -9.692 1.00 98.75 235 LYS A C 1
ATOM 1912 O O . LYS A 1 235 ? 2.312 2.315 -8.578 1.00 98.75 235 LYS A O 1
ATOM 1917 N N . ALA A 1 236 ? 3.893 3.204 -9.892 1.00 98.12 236 ALA A N 1
ATOM 1918 C CA . ALA A 1 236 ? 4.655 3.865 -8.849 1.00 98.12 236 ALA A CA 1
ATOM 1919 C C . ALA A 1 236 ? 4.992 5.290 -9.292 1.00 98.12 236 ALA A C 1
ATOM 1921 O O . ALA A 1 236 ? 5.431 5.489 -10.425 1.00 98.12 236 ALA A O 1
ATOM 1922 N N . SER A 1 237 ? 4.820 6.266 -8.403 1.00 95.69 237 SER A N 1
ATOM 1923 C CA . SER A 1 237 ? 5.161 7.665 -8.662 1.00 95.69 237 SER A CA 1
ATOM 1924 C C . SER A 1 237 ? 5.946 8.261 -7.494 1.00 95.69 237 SER A C 1
ATOM 1926 O O . SER A 1 237 ? 5.538 8.128 -6.343 1.00 95.69 237 SER A O 1
ATOM 1928 N N . TYR A 1 238 ? 7.070 8.933 -7.757 1.00 92.94 238 TYR A N 1
ATOM 1929 C CA . TYR A 1 238 ? 7.934 9.502 -6.702 1.00 92.94 238 TYR A CA 1
ATOM 1930 C C . TYR A 1 238 ? 8.386 8.481 -5.639 1.00 92.94 238 TYR A C 1
ATOM 1932 O O . TYR A 1 238 ? 8.589 8.815 -4.471 1.00 92.94 238 TYR A O 1
ATOM 1940 N N . CYS A 1 239 ? 8.485 7.214 -6.036 1.00 94.31 239 CYS A N 1
ATOM 1941 C CA . CYS A 1 239 ? 8.898 6.102 -5.183 1.00 94.31 239 CYS A CA 1
ATOM 1942 C C . CYS A 1 239 ? 10.399 5.828 -5.286 1.00 94.31 239 CYS A C 1
ATOM 1944 O O . CYS A 1 239 ? 11.027 6.131 -6.304 1.00 94.31 239 CYS A O 1
ATOM 1946 N N . GLU A 1 240 ? 10.936 5.158 -4.272 1.00 94.38 240 GLU A N 1
ATOM 1947 C CA . GLU A 1 240 ? 12.234 4.492 -4.345 1.00 94.38 240 GLU A CA 1
ATOM 1948 C C . GLU A 1 240 ? 12.049 3.047 -4.818 1.00 94.38 240 GLU A C 1
ATOM 1950 O O . GLU A 1 240 ? 11.134 2.348 -4.375 1.00 94.38 240 GLU A O 1
ATOM 1955 N N . TYR A 1 241 ? 12.891 2.604 -5.753 1.00 95.31 241 TYR A N 1
ATOM 1956 C CA . TYR A 1 241 ? 12.823 1.257 -6.318 1.00 95.31 241 TYR A CA 1
ATOM 1957 C C . TYR A 1 241 ? 14.204 0.711 -6.684 1.00 95.31 241 TYR A C 1
ATOM 1959 O O . TYR A 1 241 ? 15.180 1.450 -6.844 1.00 95.31 241 TYR A O 1
ATOM 1967 N N . ASN A 1 242 ? 14.275 -0.605 -6.858 1.00 95.00 242 ASN A N 1
ATOM 1968 C CA . ASN A 1 242 ? 15.451 -1.299 -7.373 1.00 95.00 242 ASN A CA 1
ATOM 1969 C C . ASN A 1 242 ? 15.057 -2.439 -8.328 1.00 95.00 242 ASN A C 1
ATOM 1971 O O . ASN A 1 242 ? 13.889 -2.588 -8.705 1.00 95.00 242 ASN A O 1
ATOM 1975 N N . ALA A 1 243 ? 16.028 -3.267 -8.725 1.00 95.50 243 ALA A N 1
ATOM 1976 C CA . ALA A 1 243 ? 15.762 -4.409 -9.595 1.00 95.50 243 ALA A CA 1
ATOM 1977 C C . ALA A 1 243 ? 14.749 -5.391 -8.974 1.00 95.50 243 ALA A C 1
ATOM 1979 O O . ALA A 1 243 ? 13.924 -5.958 -9.693 1.00 95.50 243 ALA A O 1
ATOM 1980 N N . ASN A 1 244 ? 14.757 -5.562 -7.645 1.00 95.19 244 ASN A N 1
ATOM 1981 C CA . ASN A 1 244 ? 13.781 -6.399 -6.947 1.00 95.19 244 ASN A CA 1
ATOM 1982 C C . ASN A 1 244 ? 12.346 -5.875 -7.126 1.00 95.19 244 ASN A C 1
ATOM 1984 O O . ASN A 1 244 ? 11.451 -6.661 -7.435 1.00 95.19 244 ASN A O 1
ATOM 1988 N N . THR A 1 245 ? 12.132 -4.560 -7.031 1.00 96.38 245 THR A N 1
ATOM 1989 C CA . THR A 1 245 ? 10.816 -3.937 -7.258 1.00 96.38 245 THR A CA 1
ATOM 1990 C C . THR A 1 245 ? 10.252 -4.228 -8.655 1.00 96.38 245 THR A C 1
ATOM 1992 O O . THR A 1 245 ? 9.043 -4.382 -8.802 1.00 96.38 245 THR A O 1
ATOM 1995 N N . ILE A 1 246 ? 11.102 -4.340 -9.683 1.00 97.38 246 ILE A N 1
ATOM 1996 C CA . ILE A 1 246 ? 10.674 -4.679 -11.054 1.00 97.38 246 ILE A CA 1
ATOM 1997 C C . ILE A 1 246 ? 10.463 -6.194 -11.211 1.00 97.38 246 ILE A C 1
ATOM 1999 O O . ILE A 1 246 ? 9.544 -6.637 -11.902 1.00 97.38 246 ILE A O 1
ATOM 2003 N N . ASN A 1 247 ? 11.321 -7.008 -10.594 1.00 97.38 247 ASN A N 1
ATOM 2004 C CA . ASN A 1 247 ? 11.368 -8.451 -10.839 1.00 97.38 247 ASN A CA 1
ATOM 2005 C C . ASN A 1 247 ? 10.419 -9.282 -9.969 1.00 97.38 247 ASN A C 1
ATOM 2007 O O . ASN A 1 247 ? 10.055 -10.386 -10.374 1.00 97.38 247 ASN A O 1
ATOM 2011 N N . THR A 1 248 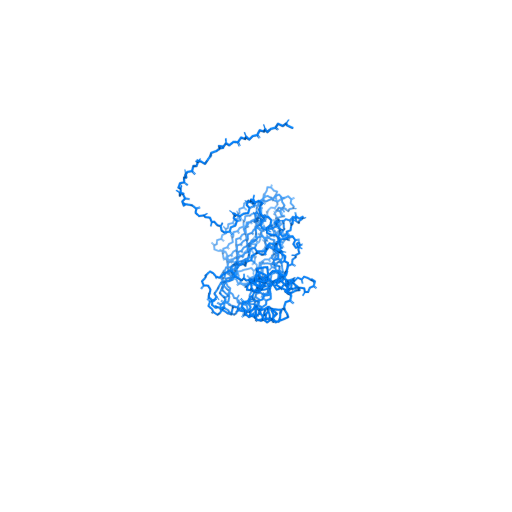? 10.009 -8.774 -8.807 1.00 95.19 248 THR A N 1
ATOM 2012 C CA . THR A 1 248 ? 9.171 -9.515 -7.854 1.00 95.19 248 THR A CA 1
ATOM 2013 C C . THR A 1 248 ? 7.681 -9.518 -8.218 1.00 95.19 248 THR A C 1
ATOM 2015 O O . THR A 1 248 ? 7.088 -10.601 -8.269 1.00 95.19 248 THR A O 1
ATOM 2018 N N . PRO A 1 249 ? 7.030 -8.372 -8.499 1.00 96.56 249 PRO A N 1
ATOM 2019 C CA . PRO A 1 249 ? 5.605 -8.367 -8.802 1.00 96.56 249 PRO A CA 1
ATOM 2020 C C . PRO A 1 249 ? 5.308 -9.020 -10.152 1.00 96.56 249 PRO A C 1
ATOM 2022 O O . PRO A 1 249 ? 5.931 -8.715 -11.168 1.00 96.56 249 PRO A O 1
ATOM 2025 N N . ARG A 1 250 ? 4.285 -9.873 -10.209 1.00 97.19 250 ARG A N 1
ATOM 2026 C CA . ARG A 1 250 ? 3.858 -10.540 -11.451 1.00 97.19 250 ARG A CA 1
ATOM 2027 C C . ARG A 1 250 ? 2.945 -9.648 -12.311 1.00 97.19 250 ARG A C 1
ATOM 2029 O O . ARG A 1 250 ? 1.942 -10.109 -12.854 1.00 97.19 250 ARG A O 1
ATOM 2036 N N . ALA A 1 251 ? 3.285 -8.367 -12.429 1.00 98.25 251 ALA A N 1
ATOM 2037 C CA . ALA A 1 251 ? 2.537 -7.389 -13.211 1.00 98.25 251 ALA A CA 1
ATOM 2038 C C . ALA A 1 251 ? 2.820 -7.535 -14.715 1.00 98.25 251 ALA A C 1
ATOM 2040 O O . ALA A 1 251 ? 3.966 -7.730 -15.123 1.00 98.25 251 ALA A O 1
ATOM 2041 N N . ARG A 1 252 ? 1.795 -7.386 -15.563 1.00 98.56 252 ARG A N 1
ATOM 2042 C CA . ARG A 1 252 ? 1.968 -7.337 -17.028 1.00 98.56 252 ARG A CA 1
ATOM 2043 C C . ARG A 1 252 ? 2.477 -5.983 -17.505 1.00 98.56 252 ARG A C 1
ATOM 2045 O O . ARG A 1 252 ? 3.250 -5.928 -18.464 1.00 98.56 252 ARG A O 1
ATOM 2052 N N . LYS A 1 253 ? 2.040 -4.905 -16.856 1.00 98.75 253 LYS A N 1
ATOM 2053 C CA . LYS A 1 253 ? 2.481 -3.539 -17.119 1.00 98.75 253 LYS A CA 1
ATOM 2054 C C . LYS A 1 253 ? 2.985 -2.897 -15.834 1.00 98.75 253 LYS A C 1
ATOM 2056 O O . LYS A 1 253 ? 2.312 -2.956 -14.807 1.00 98.75 253 LYS A O 1
ATOM 2061 N N . MET A 1 254 ? 4.155 -2.275 -15.928 1.00 98.81 254 MET A N 1
ATOM 2062 C CA . MET A 1 254 ? 4.765 -1.502 -14.854 1.00 98.81 254 MET A CA 1
ATOM 2063 C C . MET A 1 254 ? 5.068 -0.084 -15.323 1.00 98.81 254 MET A C 1
ATOM 2065 O O . MET A 1 254 ? 5.643 0.108 -16.397 1.00 98.81 254 MET A O 1
ATOM 2069 N N . GLN A 1 255 ? 4.685 0.897 -14.512 1.00 98.62 255 GLN A N 1
ATOM 2070 C CA . GLN A 1 255 ? 4.977 2.309 -14.733 1.00 98.62 255 GLN A CA 1
ATOM 2071 C C . GLN A 1 255 ? 5.657 2.883 -13.493 1.00 98.62 255 GLN A C 1
ATOM 2073 O O . GLN A 1 255 ? 5.097 2.821 -12.403 1.00 98.62 255 GLN A O 1
ATOM 2078 N N . PHE A 1 256 ? 6.849 3.439 -13.678 1.00 97.31 256 PHE A N 1
ATOM 2079 C CA . PHE A 1 256 ? 7.598 4.165 -12.661 1.00 97.31 256 PHE A CA 1
ATOM 2080 C C . PHE A 1 256 ? 7.732 5.613 -13.127 1.00 97.31 256 PHE A C 1
ATOM 2082 O O . PHE A 1 256 ? 8.415 5.887 -14.109 1.00 97.31 256 PHE A O 1
ATOM 2089 N N . GLU A 1 257 ? 7.044 6.536 -12.467 1.00 94.88 257 GLU A N 1
ATOM 2090 C CA . GLU A 1 257 ? 6.926 7.938 -12.867 1.00 94.88 257 GLU A CA 1
ATOM 2091 C C . GLU A 1 257 ? 7.642 8.838 -11.858 1.00 94.88 257 GLU A C 1
ATOM 2093 O O . GLU A 1 257 ? 7.264 8.913 -10.692 1.00 94.88 257 GLU A O 1
ATOM 2098 N N . SER A 1 258 ? 8.688 9.539 -12.294 1.00 92.06 258 SER A N 1
ATOM 2099 C CA . SER A 1 258 ? 9.511 10.377 -11.410 1.00 92.06 258 SER A CA 1
ATOM 2100 C C . SER A 1 258 ? 10.060 9.613 -10.200 1.00 92.06 258 SER A C 1
ATOM 2102 O O . SER A 1 258 ? 10.158 10.153 -9.105 1.00 92.06 258 SER A O 1
ATOM 2104 N N . CYS A 1 259 ? 10.391 8.336 -10.384 1.00 92.31 259 CYS A N 1
ATOM 2105 C CA . CYS A 1 259 ? 10.911 7.481 -9.322 1.00 92.31 259 CYS A CA 1
ATOM 2106 C C . CYS A 1 259 ? 12.436 7.583 -9.213 1.00 92.31 259 CYS A C 1
ATOM 2108 O O . CYS A 1 259 ? 13.133 7.791 -10.213 1.00 92.31 259 CYS A O 1
ATOM 2110 N N . ASN A 1 260 ? 12.957 7.356 -8.008 1.00 90.94 260 ASN A N 1
ATOM 2111 C CA . ASN A 1 260 ? 14.388 7.301 -7.751 1.00 90.94 260 ASN A CA 1
ATOM 2112 C C . ASN A 1 260 ? 14.871 5.851 -7.686 1.00 90.94 260 ASN A C 1
ATOM 2114 O O . ASN A 1 260 ? 14.308 5.016 -6.977 1.00 90.94 260 ASN A O 1
ATOM 2118 N N . ILE A 1 261 ? 15.927 5.559 -8.430 1.00 90.56 261 ILE A N 1
ATOM 2119 C CA . ILE A 1 261 ? 16.512 4.227 -8.501 1.00 90.56 261 ILE A CA 1
ATOM 2120 C C . ILE A 1 261 ? 17.632 4.101 -7.470 1.00 90.56 261 ILE A C 1
ATOM 2122 O O . ILE A 1 261 ? 18.497 4.970 -7.386 1.00 90.56 261 ILE A O 1
ATOM 2126 N N . LEU A 1 262 ? 17.611 3.057 -6.641 1.00 90.38 262 LEU A N 1
ATOM 2127 C CA . LEU A 1 262 ? 18.592 2.927 -5.554 1.00 90.38 262 LEU A CA 1
ATOM 2128 C C . LEU A 1 262 ? 19.886 2.225 -5.973 1.00 90.38 262 LEU A C 1
ATOM 2130 O O . LEU A 1 262 ? 20.908 2.399 -5.311 1.00 90.38 262 LEU A O 1
ATOM 2134 N N . GLU A 1 263 ? 19.841 1.462 -7.062 1.00 91.00 263 GLU A N 1
ATOM 2135 C CA . GLU A 1 263 ? 20.961 0.690 -7.596 1.00 91.00 263 GLU A CA 1
ATOM 2136 C C . GLU A 1 263 ? 21.338 1.210 -8.994 1.00 91.00 263 GLU A C 1
ATOM 2138 O O . GLU A 1 263 ? 20.448 1.442 -9.816 1.00 91.00 263 GLU A O 1
ATOM 2143 N N . PRO A 1 264 ? 22.636 1.374 -9.306 1.00 90.69 264 PRO A N 1
ATOM 2144 C CA . PRO A 1 264 ? 23.061 1.907 -10.599 1.00 90.69 264 PRO A CA 1
ATOM 2145 C C . PRO A 1 264 ? 22.896 0.901 -11.745 1.00 90.69 264 PRO A C 1
ATOM 2147 O O . PRO A 1 264 ? 22.869 1.301 -12.905 1.00 90.69 264 PRO A O 1
ATOM 2150 N N . ASP A 1 265 ? 22.812 -0.395 -11.452 1.00 94.94 265 ASP A N 1
ATOM 2151 C CA . ASP A 1 265 ? 22.812 -1.454 -12.457 1.00 94.94 265 ASP A CA 1
ATOM 2152 C C . ASP A 1 265 ? 21.551 -2.292 -12.337 1.00 94.94 265 ASP A C 1
ATOM 2154 O O . ASP A 1 265 ? 21.359 -3.018 -11.362 1.00 94.94 265 ASP A O 1
ATOM 2158 N N . ILE A 1 266 ? 20.690 -2.204 -13.345 1.00 96.19 266 ILE A N 1
ATOM 2159 C CA . ILE A 1 266 ? 19.404 -2.890 -13.343 1.00 96.19 266 ILE A CA 1
ATOM 2160 C C . ILE A 1 266 ? 19.420 -4.024 -14.337 1.00 96.19 266 ILE A C 1
ATOM 2162 O O . ILE A 1 266 ? 19.683 -3.830 -15.521 1.00 96.19 266 ILE A O 1
ATOM 2166 N N . LYS A 1 267 ? 19.039 -5.205 -13.857 1.00 97.69 267 LYS A N 1
ATOM 2167 C CA . LYS A 1 267 ? 18.748 -6.359 -14.698 1.00 97.69 267 LYS A CA 1
ATOM 2168 C C . LYS A 1 267 ? 17.297 -6.776 -14.524 1.00 97.69 267 LYS A C 1
ATOM 2170 O O . LYS A 1 267 ? 16.878 -7.142 -13.427 1.00 97.69 267 LYS A O 1
ATOM 2175 N N . VAL A 1 268 ? 16.542 -6.758 -15.615 1.00 98.06 268 VAL A N 1
ATOM 2176 C CA . VAL A 1 268 ? 15.131 -7.138 -15.649 1.00 98.06 268 VAL A CA 1
ATOM 2177 C C . VAL A 1 268 ? 14.995 -8.576 -16.138 1.00 98.06 268 VAL A C 1
ATOM 2179 O O . VAL A 1 268 ? 15.306 -8.903 -17.282 1.00 98.06 268 VAL A O 1
ATOM 2182 N N . THR A 1 269 ? 14.508 -9.445 -15.257 1.00 97.06 269 THR A N 1
ATOM 2183 C CA . THR A 1 269 ? 14.307 -10.883 -15.495 1.00 97.06 269 THR A CA 1
ATOM 2184 C C . THR A 1 269 ? 12.852 -11.316 -15.320 1.00 97.06 269 THR A C 1
ATOM 2186 O O . THR A 1 269 ? 12.547 -12.498 -15.468 1.00 97.06 269 THR A O 1
ATOM 2189 N N . ASN A 1 270 ? 11.942 -10.378 -15.031 1.00 97.25 270 ASN A N 1
ATOM 2190 C CA . ASN A 1 270 ? 10.524 -10.659 -14.826 1.00 97.25 270 ASN A CA 1
ATOM 2191 C C . ASN A 1 270 ? 9.885 -11.338 -16.062 1.00 97.25 270 ASN A C 1
ATOM 2193 O O . ASN A 1 270 ? 9.748 -10.696 -17.110 1.00 97.25 270 ASN A O 1
ATOM 2197 N N . PRO A 1 271 ? 9.431 -12.606 -15.970 1.00 96.50 271 PRO A N 1
ATOM 2198 C CA . PRO A 1 271 ? 8.866 -13.319 -17.116 1.00 96.50 271 PRO A CA 1
ATOM 2199 C C . PRO A 1 271 ? 7.428 -12.888 -17.447 1.00 96.50 271 PRO A C 1
ATOM 2201 O O . PRO A 1 271 ? 6.929 -13.180 -18.542 1.00 96.50 271 PRO A O 1
ATOM 2204 N N . HIS A 1 272 ? 6.747 -12.204 -16.523 1.00 97.56 272 HIS A N 1
ATOM 2205 C CA . HIS A 1 272 ? 5.350 -11.783 -16.657 1.00 97.56 272 HIS A CA 1
ATOM 2206 C C . HIS A 1 272 ? 5.204 -10.376 -17.242 1.00 97.56 272 HIS A C 1
ATOM 2208 O O . HIS A 1 272 ? 4.169 -10.066 -17.834 1.00 97.56 272 HIS A O 1
ATOM 2214 N N . LEU A 1 273 ? 6.251 -9.560 -17.125 1.00 98.50 273 LEU A N 1
ATOM 2215 C CA . LEU A 1 273 ? 6.274 -8.183 -17.594 1.00 98.50 273 LEU A CA 1
ATOM 2216 C C . LEU A 1 273 ? 6.289 -8.115 -19.128 1.00 98.50 273 LEU A C 1
ATOM 2218 O O . LEU A 1 273 ? 7.056 -8.811 -19.796 1.00 98.50 273 LEU A O 1
ATOM 2222 N N . ARG A 1 274 ? 5.410 -7.283 -19.689 1.00 98.44 274 ARG A N 1
ATOM 2223 C CA . ARG A 1 274 ? 5.257 -7.051 -21.137 1.00 98.44 274 ARG A CA 1
ATOM 2224 C C . ARG A 1 274 ? 5.446 -5.587 -21.512 1.00 98.44 274 ARG A C 1
ATOM 2226 O O . ARG A 1 274 ? 5.943 -5.303 -22.596 1.00 98.44 274 ARG A O 1
ATOM 2233 N N . SER A 1 275 ? 5.091 -4.672 -20.613 1.00 98.62 275 SER A N 1
ATOM 2234 C CA . SER A 1 275 ? 5.264 -3.233 -20.799 1.00 98.62 275 SER A CA 1
ATOM 2235 C C . SER A 1 275 ? 5.964 -2.630 -19.590 1.00 98.62 275 SER A C 1
ATOM 2237 O O . SER A 1 275 ? 5.469 -2.765 -18.472 1.00 98.62 275 SER A O 1
ATOM 2239 N N . LEU A 1 276 ? 7.073 -1.933 -19.821 1.00 98.62 276 LEU A N 1
ATOM 2240 C CA . LEU A 1 276 ? 7.816 -1.219 -18.788 1.00 98.62 276 LEU A CA 1
ATOM 2241 C C . LEU A 1 276 ? 8.026 0.232 -19.219 1.00 98.62 276 LEU A C 1
ATOM 2243 O O . LEU A 1 276 ? 8.627 0.490 -20.260 1.00 98.62 276 LEU A O 1
ATOM 2247 N N . THR A 1 277 ? 7.533 1.161 -18.406 1.00 98.19 277 THR A N 1
ATOM 2248 C CA . THR A 1 277 ? 7.774 2.597 -18.559 1.00 98.19 277 THR A CA 1
ATOM 2249 C C . THR A 1 277 ? 8.503 3.107 -17.329 1.00 98.19 277 THR A C 1
ATOM 2251 O O . THR A 1 277 ? 8.036 2.891 -16.211 1.00 98.19 277 THR A O 1
ATOM 2254 N N . ILE A 1 278 ? 9.629 3.785 -17.529 1.00 95.62 278 ILE A N 1
ATOM 2255 C CA . ILE A 1 278 ? 10.416 4.392 -16.456 1.00 95.62 278 ILE A CA 1
ATOM 2256 C C . ILE A 1 278 ? 10.700 5.845 -16.809 1.00 95.62 278 ILE A C 1
ATOM 2258 O O . ILE A 1 278 ? 11.318 6.133 -17.827 1.00 95.62 278 ILE A O 1
ATOM 2262 N N . THR A 1 279 ? 10.324 6.750 -15.919 1.00 91.56 279 THR A N 1
ATOM 2263 C CA . THR A 1 279 ? 10.742 8.148 -15.921 1.00 91.56 279 THR A CA 1
ATOM 2264 C C . THR A 1 279 ? 11.445 8.406 -14.599 1.00 91.56 279 THR A C 1
ATOM 2266 O O . THR A 1 279 ? 10.851 8.204 -13.539 1.00 91.56 279 THR A O 1
ATOM 2269 N N . THR A 1 280 ? 12.710 8.820 -14.637 1.00 83.88 280 THR A N 1
ATOM 2270 C CA . THR A 1 280 ? 13.452 9.124 -13.406 1.00 83.88 280 THR A CA 1
ATOM 2271 C C . THR A 1 280 ? 12.968 10.423 -12.777 1.00 83.88 280 THR A C 1
ATOM 2273 O O . THR A 1 280 ? 12.401 11.280 -13.459 1.00 83.88 280 THR A O 1
ATOM 2276 N N . ASP A 1 281 ? 13.233 10.582 -11.484 1.00 75.44 281 ASP A N 1
ATOM 2277 C CA . ASP A 1 281 ? 12.987 11.831 -10.766 1.00 75.44 281 ASP A CA 1
ATOM 2278 C C . ASP A 1 281 ? 13.657 13.038 -11.464 1.00 75.44 281 ASP A C 1
ATOM 2280 O O . ASP A 1 281 ? 14.730 12.924 -12.070 1.00 75.44 281 ASP A O 1
ATOM 2284 N N . PHE A 1 282 ? 12.984 14.186 -11.405 1.00 71.69 282 PHE A N 1
ATOM 2285 C CA . PHE A 1 282 ? 13.465 15.476 -11.896 1.00 71.69 282 PHE A CA 1
ATOM 2286 C C . PHE A 1 282 ? 14.282 16.229 -10.832 1.00 71.69 282 PHE A C 1
ATOM 2288 O O . PHE A 1 282 ? 14.925 17.228 -11.160 1.00 71.69 282 PHE A O 1
ATOM 2295 N N . ASP A 1 283 ? 14.257 15.776 -9.573 1.00 68.31 283 ASP A N 1
ATOM 2296 C CA . ASP A 1 283 ? 14.985 16.401 -8.468 1.00 68.31 283 ASP A CA 1
ATOM 2297 C C . ASP A 1 283 ? 16.516 16.243 -8.595 1.00 68.31 283 ASP A C 1
ATOM 2299 O O . ASP A 1 283 ? 17.045 15.297 -9.185 1.00 68.31 283 ASP A O 1
ATOM 2303 N N . ALA A 1 284 ? 17.260 17.166 -7.979 1.00 60.16 284 ALA A N 1
ATOM 2304 C CA . ALA A 1 284 ? 18.721 17.182 -7.933 1.00 60.16 284 ALA A CA 1
ATOM 2305 C C . ALA A 1 284 ? 19.334 15.919 -7.293 1.00 60.16 284 ALA A C 1
ATOM 2307 O O . ALA A 1 284 ? 20.525 15.659 -7.486 1.00 60.16 284 ALA A O 1
ATOM 2308 N N . ASN A 1 285 ? 18.527 15.150 -6.555 1.00 69.44 285 ASN A N 1
ATOM 2309 C CA . ASN A 1 285 ? 18.893 13.889 -5.910 1.00 69.44 285 ASN A CA 1
ATOM 2310 C C . ASN A 1 285 ? 18.645 12.645 -6.781 1.00 69.44 285 ASN A C 1
ATOM 2312 O O . ASN A 1 285 ? 18.840 11.526 -6.294 1.00 69.44 285 ASN A O 1
ATOM 2316 N N . ASN A 1 286 ? 18.236 12.814 -8.045 1.00 77.25 286 ASN A N 1
ATOM 2317 C CA . ASN A 1 286 ? 18.118 11.712 -8.994 1.00 77.25 286 ASN A CA 1
ATOM 2318 C C . ASN A 1 286 ? 19.456 10.967 -9.103 1.00 77.25 286 ASN A C 1
ATOM 2320 O O . ASN A 1 286 ? 20.456 11.510 -9.588 1.00 77.25 286 ASN A O 1
ATOM 2324 N N . ARG A 1 287 ? 19.468 9.712 -8.644 1.00 83.69 287 ARG A N 1
ATOM 2325 C CA . ARG A 1 287 ? 20.664 8.865 -8.688 1.00 83.69 287 ARG A CA 1
ATOM 2326 C C . ARG A 1 287 ? 20.939 8.389 -10.110 1.00 83.69 287 ARG A C 1
ATOM 2328 O O . ARG A 1 287 ? 22.090 8.373 -10.543 1.00 83.69 287 ARG A O 1
ATOM 2335 N N . GLY A 1 288 ? 19.887 8.137 -10.888 1.00 84.75 288 GLY A N 1
ATOM 2336 C CA . GLY A 1 288 ? 19.979 7.574 -12.233 1.00 84.75 288 GLY A CA 1
ATOM 2337 C C . GLY A 1 288 ? 20.602 6.173 -12.256 1.00 84.75 288 GLY A C 1
ATOM 2338 O O . GLY A 1 288 ? 21.148 5.689 -11.268 1.00 84.75 288 GLY A O 1
ATOM 2339 N N . PHE A 1 289 ? 20.521 5.511 -13.403 1.00 89.69 289 PHE A N 1
ATOM 2340 C CA . PHE A 1 289 ? 21.204 4.251 -13.665 1.00 89.69 289 PHE A CA 1
ATOM 2341 C C . PHE A 1 289 ? 22.465 4.474 -14.507 1.00 89.69 289 PHE A C 1
ATOM 2343 O O . PHE A 1 289 ? 22.578 5.433 -15.279 1.00 89.69 289 PHE A O 1
ATOM 2350 N N . ARG A 1 290 ? 23.393 3.532 -14.362 1.00 91.38 290 ARG A N 1
ATOM 2351 C CA . ARG A 1 290 ? 24.589 3.327 -15.175 1.00 91.38 290 ARG A CA 1
ATOM 2352 C C . ARG A 1 290 ? 24.344 2.273 -16.249 1.00 91.38 290 ARG A C 1
ATOM 2354 O O . ARG A 1 290 ? 24.634 2.526 -17.418 1.00 91.38 290 ARG A O 1
ATOM 2361 N N . THR A 1 291 ? 23.767 1.127 -15.882 1.00 93.44 291 THR A N 1
ATOM 2362 C CA . THR A 1 291 ? 23.391 0.077 -16.840 1.00 93.44 291 THR A CA 1
ATOM 2363 C C . THR A 1 291 ? 21.936 -0.355 -16.681 1.00 93.44 291 THR A C 1
ATOM 2365 O O . THR A 1 291 ? 21.417 -0.443 -15.568 1.00 93.44 291 THR A O 1
ATOM 2368 N N . PHE A 1 292 ? 21.266 -0.617 -17.806 1.00 95.19 292 PHE A N 1
ATOM 2369 C CA . PHE A 1 292 ? 19.888 -1.108 -17.823 1.00 95.19 292 PHE A CA 1
ATOM 2370 C C . PHE A 1 292 ? 19.742 -2.273 -18.807 1.00 95.19 292 PHE A C 1
ATOM 2372 O O . PHE A 1 292 ? 19.800 -2.102 -20.023 1.00 95.19 292 PHE A O 1
ATOM 2379 N N . ASP A 1 293 ? 19.568 -3.479 -18.281 1.00 97.56 293 ASP A N 1
ATOM 2380 C CA . ASP A 1 293 ? 19.556 -4.723 -19.041 1.00 97.56 293 ASP A CA 1
ATOM 2381 C C . ASP A 1 293 ? 18.166 -5.363 -19.016 1.00 97.56 293 ASP A C 1
ATOM 2383 O O . ASP A 1 293 ? 17.722 -5.878 -17.988 1.00 97.56 293 ASP A O 1
ATOM 2387 N N . ILE A 1 294 ? 17.492 -5.366 -20.167 1.00 97.94 294 ILE A N 1
ATOM 2388 C CA . ILE A 1 294 ? 16.239 -6.096 -20.382 1.00 97.94 294 ILE A CA 1
ATOM 2389 C C . ILE A 1 294 ? 16.420 -7.328 -21.275 1.00 97.94 294 ILE A C 1
ATOM 2391 O O . ILE A 1 294 ? 15.418 -7.948 -21.621 1.00 97.94 294 ILE A O 1
ATOM 2395 N N . SER A 1 295 ? 17.645 -7.703 -21.656 1.00 97.19 295 SER A N 1
ATOM 2396 C CA . SER A 1 295 ? 17.931 -8.747 -22.659 1.00 97.19 295 SER A CA 1
ATOM 2397 C C . SER A 1 295 ? 17.314 -10.111 -22.326 1.00 97.19 295 SER A C 1
ATOM 2399 O O . SER A 1 295 ? 16.833 -10.814 -23.211 1.00 97.19 295 SER A O 1
ATOM 2401 N N . ALA A 1 296 ? 17.243 -10.459 -21.038 1.00 95.50 296 ALA A N 1
ATOM 2402 C CA . ALA A 1 296 ? 16.656 -11.709 -20.552 1.00 95.50 296 ALA A CA 1
ATOM 2403 C C . ALA A 1 296 ? 15.119 -11.672 -20.399 1.00 95.50 296 ALA A C 1
ATOM 2405 O O . ALA A 1 296 ? 14.514 -12.666 -19.993 1.00 95.50 296 ALA A O 1
ATOM 2406 N N . SER A 1 297 ? 14.480 -10.535 -20.678 1.00 96.00 297 SER A N 1
ATOM 2407 C CA . SER A 1 297 ? 13.039 -10.342 -20.494 1.00 96.00 297 SER A CA 1
ATOM 2408 C C . SER A 1 297 ? 12.222 -10.700 -21.743 1.00 96.00 297 SER A C 1
ATOM 2410 O O . SER A 1 297 ? 12.746 -10.996 -22.817 1.00 96.00 297 SER A O 1
ATOM 2412 N N . ARG A 1 298 ? 10.894 -10.655 -21.595 1.00 95.69 298 ARG A N 1
ATOM 2413 C CA . ARG A 1 298 ? 9.905 -10.791 -22.679 1.00 95.69 298 ARG A CA 1
ATOM 2414 C C . ARG A 1 298 ? 9.110 -9.493 -22.862 1.00 95.69 298 ARG A C 1
ATOM 2416 O O . ARG A 1 298 ? 7.921 -9.542 -23.151 1.00 95.69 298 ARG A O 1
ATOM 2423 N N . ILE A 1 299 ? 9.740 -8.349 -22.594 1.00 98.38 299 ILE A N 1
ATOM 2424 C CA . ILE A 1 299 ? 9.113 -7.030 -22.727 1.00 98.38 299 ILE A CA 1
ATOM 2425 C C . ILE A 1 299 ? 8.936 -6.709 -24.212 1.00 98.38 299 ILE A C 1
ATOM 2427 O O . ILE A 1 299 ? 9.898 -6.804 -24.966 1.00 98.38 299 ILE A O 1
ATOM 2431 N N . ASN A 1 300 ? 7.728 -6.298 -24.588 1.00 98.00 300 ASN A N 1
ATOM 2432 C CA . ASN A 1 300 ? 7.341 -5.876 -25.935 1.00 98.00 300 ASN A CA 1
ATOM 2433 C C . ASN A 1 300 ? 7.368 -4.351 -26.075 1.00 98.00 300 ASN A C 1
ATOM 2435 O O . ASN A 1 300 ? 7.734 -3.825 -27.121 1.00 98.00 300 ASN A O 1
ATOM 2439 N N . CYS A 1 301 ? 6.988 -3.641 -25.008 1.00 98.44 301 CYS A N 1
ATOM 2440 C CA . CYS A 1 301 ? 6.945 -2.183 -24.974 1.00 98.44 301 CYS A CA 1
ATOM 2441 C C . CYS A 1 301 ? 7.876 -1.670 -23.878 1.00 98.44 301 CYS A C 1
ATOM 2443 O O . CYS A 1 301 ? 7.602 -1.861 -22.689 1.00 98.44 301 CYS A O 1
ATOM 2445 N N . PHE A 1 302 ? 8.958 -1.005 -24.270 1.00 98.38 302 PHE A N 1
ATOM 2446 C CA . PHE A 1 302 ? 9.915 -0.414 -23.340 1.00 98.38 302 PHE A CA 1
ATOM 2447 C C . PHE A 1 302 ? 10.041 1.087 -23.590 1.00 98.38 302 PHE A C 1
ATOM 2449 O O . PHE A 1 302 ? 10.376 1.506 -24.694 1.00 98.38 302 PHE A O 1
ATOM 2456 N N . SER A 1 303 ? 9.775 1.888 -22.561 1.00 97.06 303 SER A N 1
ATOM 2457 C CA . SER A 1 303 ? 10.016 3.331 -22.572 1.00 97.06 303 SER A CA 1
ATOM 2458 C C . SER A 1 303 ? 10.859 3.704 -21.358 1.00 97.06 303 SER A C 1
ATOM 2460 O O . SER A 1 303 ? 10.526 3.333 -20.229 1.00 97.06 303 SER A O 1
ATOM 2462 N N . ILE A 1 304 ? 11.966 4.407 -21.583 1.00 94.38 304 ILE A N 1
ATOM 2463 C CA . ILE A 1 304 ? 12.829 4.900 -20.513 1.00 94.38 304 ILE A CA 1
ATOM 2464 C C . ILE A 1 304 ? 13.238 6.347 -20.764 1.00 94.38 304 ILE A C 1
ATOM 2466 O O . ILE A 1 304 ? 13.779 6.692 -21.813 1.00 94.38 304 ILE A O 1
ATOM 2470 N N . ASN A 1 305 ? 12.992 7.195 -19.774 1.00 90.81 305 ASN A N 1
ATOM 2471 C CA . ASN A 1 305 ? 13.380 8.592 -19.749 1.00 90.81 305 ASN A CA 1
ATOM 2472 C C . ASN A 1 305 ? 14.213 8.864 -18.496 1.00 90.81 305 ASN A C 1
ATOM 2474 O O . ASN A 1 305 ? 13.672 8.982 -17.396 1.00 90.81 305 ASN A O 1
ATOM 2478 N N . GLN A 1 306 ? 15.531 8.959 -18.662 1.00 86.19 306 GLN A N 1
ATOM 2479 C CA . GLN A 1 306 ? 16.425 9.339 -17.572 1.00 86.19 306 GLN A CA 1
ATOM 2480 C C . GLN A 1 306 ? 16.802 10.804 -17.691 1.00 86.19 306 GLN A C 1
ATOM 2482 O O . GLN A 1 306 ? 17.564 11.160 -18.576 1.00 86.19 306 GLN A O 1
ATOM 2487 N N . GLN A 1 307 ? 16.347 11.628 -16.756 1.00 81.44 307 GLN A N 1
ATOM 2488 C CA . GLN A 1 307 ? 16.827 12.997 -16.595 1.00 81.44 307 GLN A CA 1
ATOM 2489 C C . GLN A 1 307 ? 18.313 13.028 -16.209 1.00 81.44 307 GLN A C 1
ATOM 2491 O O . GLN A 1 307 ? 18.887 12.030 -15.769 1.00 81.44 307 GLN A O 1
ATOM 2496 N N . ASN A 1 308 ? 18.950 14.192 -16.355 1.00 77.69 308 ASN A N 1
ATOM 2497 C CA . ASN A 1 308 ? 20.347 14.383 -15.963 1.00 77.69 308 ASN A CA 1
ATOM 2498 C C . ASN A 1 308 ? 20.584 13.952 -14.502 1.00 77.69 308 ASN A C 1
ATOM 2500 O O . ASN A 1 308 ? 20.087 14.594 -13.582 1.00 77.69 308 ASN A O 1
ATOM 2504 N N . SER A 1 309 ? 21.404 12.918 -14.301 1.00 77.25 309 SER A N 1
ATOM 2505 C CA . SER A 1 309 ? 21.935 12.537 -12.989 1.00 77.25 309 SER A CA 1
ATOM 2506 C C . SER A 1 309 ? 23.342 13.107 -12.803 1.00 77.25 309 SER A C 1
ATOM 2508 O O . SER A 1 309 ? 24.150 13.153 -13.735 1.00 77.25 309 SER A O 1
ATOM 2510 N N . LYS A 1 310 ? 23.651 13.544 -11.578 1.00 75.62 310 LYS A N 1
ATOM 2511 C CA . LYS A 1 310 ? 25.018 13.917 -11.177 1.00 75.62 310 LYS A CA 1
ATOM 2512 C C . LYS A 1 310 ? 25.822 12.728 -10.647 1.00 75.62 310 LYS A C 1
ATOM 2514 O O . LYS A 1 310 ? 27.040 12.855 -10.538 1.00 75.62 310 LYS A O 1
ATOM 2519 N N . GLN A 1 311 ? 25.158 11.625 -10.301 1.00 81.50 311 GLN A N 1
ATOM 2520 C CA . GLN A 1 311 ? 25.776 10.471 -9.645 1.00 81.50 311 GLN A CA 1
ATOM 2521 C C . GLN A 1 311 ? 26.295 9.442 -10.647 1.00 81.50 311 GLN A C 1
ATOM 2523 O O . GLN A 1 311 ? 27.417 8.960 -10.497 1.00 81.50 311 GLN A O 1
ATOM 2528 N N . HIS A 1 312 ? 25.507 9.132 -11.678 1.00 80.38 312 HIS A N 1
ATOM 2529 C CA . HIS A 1 312 ? 25.829 8.071 -12.627 1.00 80.38 312 HIS A CA 1
ATOM 2530 C C . HIS A 1 312 ? 25.705 8.538 -14.074 1.00 80.38 312 HIS A C 1
ATOM 2532 O O . HIS A 1 312 ? 24.792 9.272 -14.453 1.00 80.38 312 HIS A O 1
ATOM 2538 N N . GLU A 1 313 ? 26.664 8.090 -14.878 1.00 82.88 313 GLU A N 1
ATOM 2539 C CA . GLU A 1 313 ? 26.675 8.233 -16.325 1.00 82.88 313 GLU A CA 1
ATOM 2540 C C . GLU A 1 313 ? 26.066 6.979 -16.957 1.00 82.88 313 GLU A C 1
ATOM 2542 O O . GLU A 1 313 ? 26.391 5.873 -16.529 1.00 82.88 313 GLU A O 1
ATOM 2547 N N . VAL A 1 314 ? 25.205 7.127 -17.971 1.00 87.94 314 VAL A N 1
ATOM 2548 C CA . VAL A 1 314 ? 24.648 5.961 -18.676 1.00 87.94 314 VAL A CA 1
ATOM 2549 C C . VAL A 1 314 ? 25.727 5.342 -19.558 1.00 87.94 314 VAL A C 1
ATOM 2551 O O . VAL A 1 314 ? 26.161 5.954 -20.537 1.00 87.94 314 VAL A O 1
ATOM 2554 N N . GLU A 1 315 ? 26.112 4.112 -19.234 1.00 90.62 315 GLU A N 1
ATOM 2555 C CA . GLU A 1 315 ? 27.115 3.337 -19.962 1.00 90.62 315 GLU A CA 1
ATOM 2556 C C . GLU A 1 315 ? 26.471 2.401 -20.991 1.00 90.62 315 GLU A C 1
ATOM 2558 O O . GLU A 1 315 ? 26.851 2.394 -22.166 1.00 90.62 315 GLU A O 1
ATOM 2563 N N . GLU A 1 316 ? 25.470 1.615 -20.582 1.00 91.88 316 GLU A N 1
ATOM 2564 C CA . GLU A 1 316 ? 24.888 0.592 -21.454 1.00 91.88 316 GLU A CA 1
ATOM 2565 C C . GLU A 1 316 ? 23.390 0.371 -21.230 1.00 91.88 316 GLU A C 1
ATOM 2567 O O . GLU A 1 316 ? 22.913 0.289 -20.098 1.00 91.88 316 GLU A O 1
ATOM 2572 N N . ILE A 1 317 ? 22.659 0.201 -22.334 1.00 94.38 317 ILE A N 1
ATOM 2573 C CA . ILE A 1 317 ? 21.297 -0.338 -22.332 1.00 94.38 317 ILE A CA 1
ATOM 2574 C C . ILE A 1 317 ? 21.280 -1.592 -23.210 1.00 94.38 317 ILE A C 1
ATOM 2576 O O . ILE A 1 317 ? 21.564 -1.510 -24.409 1.00 94.38 317 ILE A O 1
ATOM 2580 N N . LYS A 1 318 ? 20.945 -2.745 -22.619 1.00 96.44 318 LYS A N 1
ATOM 2581 C CA . LYS A 1 318 ? 20.828 -4.026 -23.335 1.00 96.44 318 LYS A CA 1
ATOM 2582 C C . LYS A 1 318 ? 19.368 -4.356 -23.588 1.00 96.44 318 LYS A C 1
ATOM 2584 O O . LYS A 1 318 ? 18.584 -4.479 -22.649 1.00 96.44 318 LYS A O 1
ATOM 2589 N N . LEU A 1 319 ? 19.015 -4.511 -24.854 1.00 97.69 319 LEU A N 1
ATOM 2590 C CA . LEU A 1 319 ? 17.654 -4.743 -25.325 1.00 97.69 319 LEU A CA 1
ATOM 2591 C C . LEU A 1 319 ? 17.400 -6.233 -25.579 1.00 97.69 319 LEU A C 1
ATOM 2593 O O . LEU A 1 319 ? 18.331 -6.984 -25.864 1.00 97.69 319 LEU A O 1
ATOM 2597 N N . ASN A 1 320 ? 16.139 -6.662 -25.484 1.00 96.50 320 ASN A N 1
ATOM 2598 C CA . ASN A 1 320 ? 15.722 -8.011 -25.878 1.00 96.50 320 ASN A CA 1
ATOM 2599 C C . ASN A 1 320 ? 15.277 -8.042 -27.350 1.00 96.50 320 ASN A C 1
ATOM 2601 O O . ASN A 1 320 ? 14.958 -7.009 -27.928 1.00 96.50 320 ASN A O 1
ATOM 2605 N N . GLN A 1 321 ? 15.183 -9.238 -27.927 1.00 95.12 321 GLN A N 1
ATOM 2606 C CA . GLN A 1 321 ? 14.741 -9.454 -29.313 1.00 95.12 321 GLN A CA 1
ATOM 2607 C C . GLN A 1 321 ? 13.213 -9.405 -29.545 1.00 95.12 321 GLN A C 1
ATOM 2609 O O . GLN A 1 321 ? 12.761 -9.641 -30.660 1.00 95.12 321 GLN A O 1
ATOM 2614 N N . TYR A 1 322 ? 12.403 -9.168 -28.509 1.00 96.06 322 TYR A N 1
ATOM 2615 C CA . TYR A 1 322 ? 10.932 -9.235 -28.543 1.00 96.06 322 TYR A CA 1
ATOM 2616 C C . TYR A 1 322 ? 10.248 -7.858 -28.566 1.00 96.06 322 TYR A C 1
ATOM 2618 O O . TYR A 1 322 ? 9.026 -7.795 -28.449 1.00 96.06 322 TYR A O 1
ATOM 2626 N N . LEU A 1 323 ? 11.013 -6.765 -28.651 1.00 97.12 323 LEU A N 1
ATOM 2627 C CA . LEU A 1 323 ? 10.471 -5.409 -28.627 1.00 97.12 323 LEU A CA 1
ATOM 2628 C C . LEU A 1 323 ? 9.667 -5.094 -29.893 1.00 97.12 323 LEU A C 1
ATOM 2630 O O . LEU A 1 323 ? 10.206 -5.086 -30.996 1.00 97.12 323 LEU A O 1
ATOM 2634 N N . ASP A 1 324 ? 8.406 -4.724 -29.692 1.00 96.88 324 ASP A N 1
ATOM 2635 C CA . ASP A 1 324 ? 7.530 -4.133 -30.703 1.00 96.88 324 ASP A CA 1
ATOM 2636 C C . ASP A 1 324 ? 7.595 -2.597 -30.653 1.00 96.88 324 ASP A C 1
ATOM 2638 O O . ASP A 1 324 ? 7.369 -1.907 -31.645 1.00 96.88 324 ASP A O 1
ATOM 2642 N N . THR A 1 325 ? 7.875 -2.027 -29.477 1.00 96.50 325 THR A N 1
ATOM 2643 C CA . THR A 1 325 ? 7.954 -0.578 -29.266 1.00 96.50 325 THR A CA 1
ATOM 2644 C C . THR A 1 325 ? 9.084 -0.232 -28.308 1.00 96.50 325 THR A C 1
ATOM 2646 O O . THR A 1 325 ? 9.185 -0.788 -27.212 1.00 96.50 325 THR A O 1
ATOM 2649 N N . LEU A 1 326 ? 9.908 0.730 -28.722 1.00 96.69 326 LEU A N 1
ATOM 2650 C CA . LEU A 1 326 ? 11.032 1.248 -27.958 1.00 96.69 326 LEU A CA 1
ATOM 2651 C C . LEU A 1 326 ? 11.004 2.774 -27.955 1.00 96.69 326 LEU A C 1
ATOM 2653 O O . LEU A 1 326 ? 10.992 3.401 -29.012 1.00 96.69 326 LEU A O 1
ATOM 2657 N N . GLU A 1 327 ? 11.080 3.358 -26.768 1.00 94.88 327 GLU A N 1
ATOM 2658 C CA . GLU A 1 327 ? 11.276 4.786 -26.580 1.00 94.88 327 GLU A CA 1
ATOM 2659 C C . GLU A 1 327 ? 12.405 5.019 -25.571 1.00 94.88 327 GLU A C 1
ATOM 2661 O O . GLU A 1 327 ? 12.411 4.484 -24.464 1.00 94.88 327 GLU A O 1
ATOM 2666 N N . ILE A 1 328 ? 13.397 5.810 -25.969 1.00 91.19 328 ILE A N 1
ATOM 2667 C CA . ILE A 1 328 ? 14.533 6.170 -25.125 1.00 91.19 328 ILE A CA 1
ATOM 2668 C C . ILE A 1 328 ? 14.671 7.688 -25.170 1.00 91.19 328 ILE A C 1
ATOM 2670 O O . ILE A 1 328 ? 15.016 8.257 -26.205 1.00 91.19 328 ILE A O 1
ATOM 2674 N N . LEU A 1 329 ? 14.414 8.340 -24.040 1.00 85.69 329 LEU A N 1
ATOM 2675 C CA . LEU A 1 329 ? 14.422 9.791 -23.899 1.00 85.69 329 LEU A CA 1
ATOM 2676 C C . LEU A 1 329 ? 15.421 10.234 -22.829 1.00 85.69 329 LEU A C 1
ATOM 2678 O O . LEU A 1 329 ? 15.783 9.494 -21.916 1.00 85.69 329 LEU A O 1
ATOM 2682 N N . GLY A 1 330 ? 15.875 11.477 -22.952 1.00 77.19 330 GLY A N 1
ATOM 2683 C CA . GLY A 1 330 ? 16.457 12.223 -21.840 1.00 77.19 330 GLY A CA 1
ATOM 2684 C C . GLY A 1 330 ? 17.841 11.817 -21.333 1.00 77.19 330 GLY A C 1
ATOM 2685 O O . GLY A 1 330 ? 18.379 12.653 -20.629 1.00 77.19 330 GLY A O 1
ATOM 2686 N N . LEU A 1 331 ? 18.413 10.653 -21.711 1.00 75.19 331 LEU A N 1
ATOM 2687 C CA . LEU A 1 331 ? 19.595 9.905 -21.183 1.00 75.19 331 LEU A CA 1
ATOM 2688 C C . LEU A 1 331 ? 20.874 10.645 -20.673 1.00 75.19 331 LEU A C 1
ATOM 2690 O O . LEU A 1 331 ? 21.984 10.132 -20.827 1.00 75.19 331 LEU A O 1
ATOM 2694 N N . GLY A 1 332 ? 20.786 11.816 -20.060 1.00 65.81 332 GLY A N 1
ATOM 2695 C CA . GLY A 1 332 ? 21.906 12.564 -19.500 1.00 65.81 332 GLY A CA 1
ATOM 2696 C C . GLY A 1 332 ? 22.876 13.198 -20.517 1.00 65.81 332 GLY A C 1
ATOM 2697 O O . GLY A 1 332 ? 23.077 12.715 -21.635 1.00 65.81 332 GLY A O 1
ATOM 2698 N N . ASN A 1 333 ? 23.544 14.280 -20.102 1.00 58.19 333 ASN A N 1
ATOM 2699 C CA . ASN A 1 333 ? 24.558 15.009 -20.885 1.00 58.19 333 ASN A CA 1
ATOM 2700 C C . ASN A 1 333 ? 26.006 14.483 -20.730 1.00 58.19 333 ASN A C 1
ATOM 2702 O O . ASN A 1 333 ? 26.900 14.967 -21.419 1.00 58.19 333 ASN A O 1
ATOM 2706 N N . ARG A 1 334 ? 26.267 13.513 -19.843 1.00 56.38 334 ARG A N 1
ATOM 2707 C CA . ARG A 1 334 ? 27.570 12.826 -19.703 1.00 56.38 334 ARG A CA 1
ATOM 2708 C C . ARG A 1 334 ? 27.425 11.454 -20.373 1.00 56.38 334 ARG A C 1
ATOM 2710 O O . ARG A 1 334 ? 26.453 10.770 -20.059 1.00 56.38 334 ARG A O 1
ATOM 2717 N N . GLN A 1 335 ? 28.239 11.119 -21.383 1.00 57.47 335 GLN A N 1
ATOM 2718 C CA . GLN A 1 335 ? 27.990 9.936 -22.229 1.00 57.47 335 GLN A CA 1
ATOM 2719 C C . GLN A 1 335 ? 29.247 9.146 -22.656 1.00 57.47 335 GLN A C 1
ATOM 2721 O O . GLN A 1 335 ? 30.083 9.644 -23.413 1.00 57.47 335 GLN A O 1
ATOM 2726 N N . LYS A 1 336 ? 29.252 7.848 -22.321 1.00 57.31 336 LYS A N 1
ATOM 2727 C CA . LYS A 1 336 ? 29.930 6.737 -23.010 1.00 57.31 336 LYS A CA 1
ATOM 2728 C C . LYS A 1 336 ? 28.876 5.675 -23.323 1.00 57.31 336 LYS A C 1
ATOM 2730 O O . LYS A 1 336 ? 28.726 4.715 -22.584 1.00 57.31 336 LYS A O 1
ATOM 2735 N N . LYS A 1 337 ? 28.092 5.872 -24.385 1.00 68.56 337 LYS A N 1
ATOM 2736 C CA . LYS A 1 337 ? 26.891 5.059 -24.633 1.00 68.56 337 LYS A CA 1
ATOM 2737 C C . LYS A 1 337 ? 27.150 3.849 -25.520 1.00 68.56 337 LYS A C 1
ATOM 2739 O O . LYS A 1 337 ? 27.651 3.992 -26.634 1.00 68.56 337 LYS A O 1
ATOM 2744 N N . ARG A 1 338 ? 26.663 2.687 -25.082 1.00 76.69 338 ARG A N 1
ATOM 2745 C CA . ARG A 1 338 ? 26.420 1.513 -25.927 1.00 76.69 338 ARG A CA 1
ATOM 2746 C C . ARG A 1 338 ? 24.960 1.079 -25.803 1.00 76.69 338 ARG A C 1
ATOM 2748 O O . ARG A 1 338 ? 24.482 0.798 -24.712 1.00 76.69 338 ARG A O 1
ATOM 2755 N N . ILE A 1 339 ? 24.252 1.007 -26.926 1.00 81.12 339 ILE A N 1
ATOM 2756 C CA . ILE A 1 339 ? 22.964 0.308 -27.007 1.00 81.12 339 ILE A CA 1
ATOM 2757 C C . ILE A 1 339 ? 23.235 -0.991 -27.756 1.00 81.12 339 ILE A C 1
ATOM 2759 O O . ILE A 1 339 ? 23.804 -0.962 -28.850 1.00 81.12 339 ILE A O 1
ATOM 2763 N N . SER A 1 340 ? 22.902 -2.124 -27.146 1.00 85.19 340 SER A N 1
ATOM 2764 C CA . SER A 1 340 ? 23.170 -3.450 -27.704 1.00 85.19 340 SER A CA 1
ATOM 2765 C C . SER A 1 340 ? 21.921 -4.329 -27.664 1.00 85.19 340 SER A C 1
ATOM 2767 O O . SER A 1 340 ? 21.081 -4.201 -26.776 1.00 85.19 340 SER A O 1
ATOM 2769 N N . TRP A 1 341 ? 21.790 -5.205 -28.659 1.00 83.81 341 TRP A N 1
ATOM 2770 C CA . TRP A 1 341 ? 20.740 -6.222 -28.727 1.00 83.81 341 TRP A CA 1
ATOM 2771 C C . TRP A 1 341 ? 21.305 -7.542 -28.202 1.00 83.81 341 TRP A C 1
ATOM 2773 O O . TRP A 1 341 ? 22.424 -7.911 -28.573 1.00 83.81 341 TRP A O 1
ATOM 2783 N N . GLY A 1 342 ? 20.569 -8.184 -27.294 1.00 65.94 342 GLY A N 1
ATOM 2784 C CA . GLY A 1 342 ? 20.918 -9.474 -26.693 1.00 65.94 342 GLY A CA 1
ATOM 2785 C C . GLY A 1 342 ? 20.301 -10.677 -27.384 1.00 65.94 342 GLY A C 1
ATOM 2786 O O . GLY A 1 342 ? 19.386 -10.489 -28.219 1.00 65.94 342 GLY A O 1
#

Foldseek 3Di:
DDDDDDDDDDDDDDDDDDDDDDPPPDPPDPDPPPPPDLPDPVNLVVLLVQLLVCLQQQVLVSSLVSLVSRPDPVSSVVSVVSNVVSVVVLLQQWKWWQFPVRDIRIWHQDDVVPDQLQPDQERADIPDDLVLFQPQAATEMEDPLSNQNHQEYADQQLSHQAYPPLLSNQNHAYYHHAYDQPPPRVCRNNVPDRQAQRENLRPANQNHQNHAYYEEESHAQDNDHEYPHAHAEDEYEQYEYEQCSQAPHNYQEYAYHQYAYPAQEHAHQRANYAAYAHAHHPDQPRQHHQEAEDQNYQHQHYAYAYAAHPHYAHQEYEAHPNHPYYHYHHRH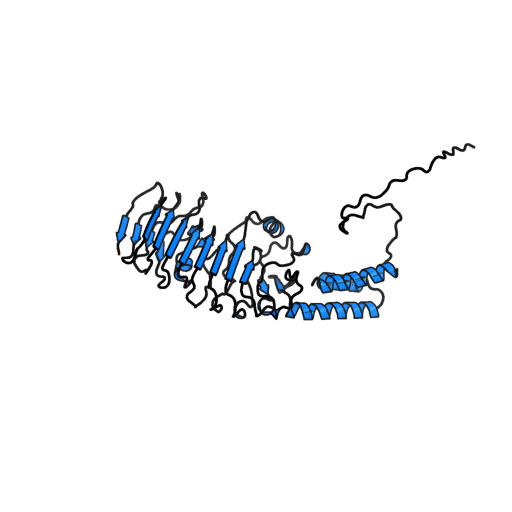PHDPYDYYYD

Sequence (342 aa):
MNKTYITLAATTALALTLASCQKGDLLNVVQDDVELNENTAQYQEFIKERVADYARAYRFEQARANLPKLTNEANRQEGERIINFYHAKALKDGFAYLLPNGDSLFLKMKNEENLPPEKIEHILQFNQYAEFKGLGQDVTLWGAANFPNTKSIYINEAQITKMLDLDKLTKLEEVRLIFESGNFDYTLWFPNRPFKPIDVSGYDFSKNDKITWMEFKHCDLTAIKAPTNVFPMFKASYCEYNANTINTPRARKMQFESCNILEPDIKVTNPHLRSLTITTDFDANNRGFRTFDISASRINCFSINQQNSKQHEVEEIKLNQYLDTLEILGLGNRQKKRISWG

Secondary structure (DSSP, 8-state):
----------------------TT-------------TTSHHHHHHHHHHHHHHHHTT-HHHHHHHGGG--SHHHHHHHHHHHHHHHHHHHHH-EEEEPTTS-EEEEPBP-TT---GGG--EE--B---GGGTT--S-EEEE-GGG-TT--EEEE--TTEEEESSGGG-TT--EEEEE--TT-HHHHHH-TTS---PEE-TB-B-TT-TT--EEEEESEE-TT-B--SS-EEEEEEES-EE-HHHHHSS-EEEEEEEEEEES-SEEE---SS--EEEEEE--STT----SEEE-TTS--SEEEEE----SS--EEEEEEPTT-SEEEEE---SSEEEEEEE-

pLDDT: mean 84.0, std 19.49, range [26.17, 98.81]